Protein AF-A0A6G6IX61-F1 (afdb_monomer)

Organism: Pseudomonas nitroreducens (NCBI:txid46680)

Nearest PDB structures (foldseek):
  6dvb-assembly1_F  TM=4.172E-01  e=5.292E-02  Mycobacterium tuberculosis H37Rv
  8haf-assembly1_R  TM=1.899E-01  e=6.380E+00  Homo sapiens

Structure (mmCIF, N/CA/C/O backbone):
data_AF-A0A6G6IX61-F1
#
_entry.id   AF-A0A6G6IX61-F1
#
loop_
_atom_site.group_PDB
_atom_site.id
_atom_site.type_symbol
_atom_site.label_atom_id
_atom_site.label_alt_id
_atom_site.label_comp_id
_atom_site.label_asym_id
_atom_site.label_entity_id
_atom_site.label_seq_id
_atom_site.pdbx_PDB_ins_code
_atom_site.Cartn_x
_atom_site.Cartn_y
_atom_site.Cartn_z
_atom_site.occupancy
_atom_site.B_iso_or_equiv
_atom_site.auth_seq_id
_atom_site.auth_comp_id
_atom_site.auth_asym_id
_atom_site.auth_atom_id
_atom_site.pdbx_PDB_model_num
ATOM 1 N N . MET A 1 1 ? -0.411 20.853 -32.695 1.00 40.28 1 MET A N 1
ATOM 2 C CA . MET A 1 1 ? 0.694 20.735 -31.718 1.00 40.28 1 MET A CA 1
ATOM 3 C C . MET A 1 1 ? 0.832 19.254 -31.387 1.00 40.28 1 MET A C 1
ATOM 5 O O . MET A 1 1 ? -0.162 18.707 -30.921 1.00 40.28 1 MET A O 1
ATOM 9 N N . PRO A 1 2 ? 1.945 18.564 -31.701 1.00 49.97 2 PRO A N 1
ATOM 10 C CA . PRO A 1 2 ? 2.111 17.180 -31.261 1.00 49.97 2 PRO A CA 1
ATOM 11 C C . PRO A 1 2 ? 2.189 17.189 -29.730 1.00 49.97 2 PRO A C 1
ATOM 13 O O . PRO A 1 2 ? 2.919 18.002 -29.161 1.00 49.97 2 PRO A O 1
ATOM 16 N N . SER A 1 3 ? 1.364 16.376 -29.065 1.00 62.75 3 SER A N 1
ATOM 17 C CA . SER A 1 3 ? 1.312 16.367 -27.603 1.00 62.75 3 SER A CA 1
ATOM 18 C C . SER A 1 3 ? 2.673 15.930 -27.054 1.00 62.75 3 SER A C 1
ATOM 20 O O . SER A 1 3 ? 3.323 15.038 -27.604 1.00 62.75 3 SER A O 1
ATOM 22 N N . VAL A 1 4 ? 3.115 16.562 -25.967 1.00 62.84 4 VAL A N 1
ATOM 23 C CA . VAL A 1 4 ? 4.402 16.290 -25.299 1.00 62.84 4 VAL A CA 1
ATOM 24 C C . VAL A 1 4 ? 4.465 14.853 -24.731 1.00 62.84 4 VAL A C 1
ATOM 26 O O . VAL A 1 4 ? 5.525 14.405 -24.289 1.00 62.84 4 VAL A O 1
ATOM 29 N N . ASP A 1 5 ? 3.357 14.110 -24.819 1.00 77.38 5 ASP A N 1
ATOM 30 C CA . ASP A 1 5 ? 3.178 12.734 -24.351 1.00 77.38 5 ASP A CA 1
ATOM 31 C C . ASP A 1 5 ? 3.053 11.712 -25.495 1.00 77.38 5 ASP A C 1
ATOM 33 O O . ASP A 1 5 ? 3.022 10.509 -25.248 1.00 77.38 5 ASP A O 1
ATOM 37 N N . ALA A 1 6 ? 3.053 12.147 -26.761 1.00 81.12 6 ALA A N 1
ATOM 38 C CA . ALA A 1 6 ? 3.010 11.262 -27.927 1.00 81.12 6 ALA A CA 1
ATOM 39 C C . ALA A 1 6 ? 4.048 10.110 -27.905 1.00 81.12 6 ALA A C 1
ATOM 41 O O . ALA A 1 6 ? 3.650 8.967 -28.152 1.00 81.12 6 ALA A O 1
ATOM 42 N N . PRO A 1 7 ? 5.342 10.331 -27.575 1.00 85.44 7 PRO A N 1
ATOM 43 C CA . PRO A 1 7 ? 6.308 9.231 -27.504 1.00 85.44 7 PRO A CA 1
ATOM 44 C C . PRO A 1 7 ? 6.032 8.270 -26.338 1.00 85.44 7 PRO A C 1
ATOM 46 O O . PRO A 1 7 ? 6.280 7.073 -26.460 1.00 85.44 7 PRO A O 1
ATOM 49 N N . LEU A 1 8 ? 5.480 8.772 -25.229 1.00 89.06 8 LEU A N 1
ATOM 50 C CA . LEU A 1 8 ? 5.094 7.958 -24.077 1.00 89.06 8 LEU A CA 1
ATOM 51 C C . LEU A 1 8 ? 3.918 7.043 -24.421 1.00 89.06 8 LEU A C 1
ATOM 53 O O . LEU A 1 8 ? 4.003 5.835 -24.216 1.00 89.06 8 LEU A O 1
ATOM 57 N N . HIS A 1 9 ? 2.856 7.596 -25.009 1.00 90.50 9 HIS A N 1
ATOM 58 C CA . HIS A 1 9 ? 1.697 6.816 -25.439 1.00 90.50 9 HIS A CA 1
ATOM 59 C C . HIS A 1 9 ? 2.070 5.737 -26.459 1.00 90.50 9 HIS A C 1
ATOM 61 O O . HIS A 1 9 ? 1.588 4.611 -26.352 1.00 90.50 9 HIS A O 1
ATOM 67 N N . ALA A 1 10 ? 2.950 6.050 -27.416 1.00 90.69 10 ALA A N 1
ATOM 68 C CA . ALA A 1 10 ? 3.426 5.074 -28.393 1.00 90.69 10 ALA A CA 1
ATOM 69 C C . ALA A 1 10 ? 4.196 3.922 -27.725 1.00 90.69 10 ALA A C 1
ATOM 71 O O . ALA A 1 10 ? 3.900 2.758 -27.990 1.00 90.69 10 ALA A O 1
ATOM 72 N N . ALA A 1 11 ? 5.123 4.233 -26.812 1.00 90.75 11 ALA A N 1
ATOM 73 C CA . ALA A 1 11 ? 5.883 3.221 -26.081 1.00 90.75 11 ALA A CA 1
ATOM 74 C C . ALA A 1 11 ? 4.984 2.343 -25.193 1.00 90.75 11 ALA A C 1
ATOM 76 O O . ALA A 1 11 ? 5.121 1.123 -25.182 1.00 90.75 11 ALA A O 1
ATOM 77 N N . VAL A 1 12 ? 4.030 2.940 -24.470 1.00 92.69 12 VAL A N 1
ATOM 78 C CA . VAL A 1 12 ? 3.090 2.178 -23.634 1.00 92.69 12 VAL A CA 1
ATOM 79 C C . VAL A 1 12 ? 2.159 1.316 -24.488 1.00 92.69 12 VAL A C 1
ATOM 81 O O . VAL A 1 12 ? 1.906 0.171 -24.121 1.00 92.69 12 VAL A O 1
ATOM 84 N N . SER A 1 13 ? 1.699 1.815 -25.640 1.00 93.69 13 SER A N 1
ATOM 85 C CA . SER A 1 13 ? 0.889 1.040 -26.589 1.00 93.69 13 SER A CA 1
ATOM 86 C C . SER A 1 13 ? 1.643 -0.187 -27.111 1.00 93.69 13 SER A C 1
ATOM 88 O O . SER A 1 13 ? 1.097 -1.291 -27.101 1.00 93.69 13 SER A O 1
ATOM 90 N N . ASP A 1 14 ? 2.915 -0.024 -27.485 1.00 92.81 14 ASP A N 1
ATOM 91 C CA . ASP A 1 14 ? 3.769 -1.129 -27.932 1.00 92.81 14 ASP A CA 1
ATOM 92 C C . ASP A 1 14 ? 3.949 -2.193 -26.836 1.00 92.81 14 ASP A C 1
ATOM 94 O O . ASP A 1 14 ? 3.732 -3.387 -27.060 1.00 92.81 14 ASP A O 1
ATOM 98 N N . LEU A 1 15 ? 4.239 -1.760 -25.606 1.00 93.62 15 LEU A N 1
ATOM 99 C CA . LEU A 1 15 ? 4.344 -2.656 -24.454 1.00 93.62 15 LEU A CA 1
ATOM 100 C C . LEU A 1 15 ? 3.027 -3.374 -24.153 1.00 93.62 15 LEU A C 1
ATOM 102 O O . LEU A 1 15 ? 3.039 -4.557 -23.804 1.00 93.62 15 LEU A O 1
ATOM 106 N N . TYR A 1 16 ? 1.896 -2.680 -24.273 1.00 94.62 16 TYR A N 1
ATOM 107 C CA . TYR A 1 16 ? 0.578 -3.258 -24.039 1.00 94.62 16 TYR A CA 1
ATOM 108 C C . TYR A 1 16 ? 0.309 -4.391 -25.029 1.00 94.62 16 TYR A C 1
ATOM 110 O O . TYR A 1 16 ? 0.047 -5.523 -24.620 1.00 94.62 16 TYR A O 1
ATOM 118 N N . GLN A 1 17 ? 0.474 -4.122 -26.325 1.00 94.75 17 GLN A N 1
ATOM 119 C CA . GLN A 1 17 ? 0.236 -5.102 -27.385 1.00 94.75 17 GLN A CA 1
ATOM 120 C C . GLN A 1 17 ? 1.126 -6.344 -27.237 1.00 94.75 17 GLN A C 1
ATOM 122 O O . GLN A 1 17 ? 0.646 -7.471 -27.369 1.00 94.75 17 GLN A O 1
ATOM 127 N N . HIS A 1 18 ? 2.405 -6.161 -26.898 1.00 94.81 18 HIS A N 1
ATOM 128 C CA . HIS A 1 18 ? 3.368 -7.262 -26.858 1.00 94.81 18 HIS A CA 1
ATOM 129 C C . HIS A 1 18 ? 3.461 -7.990 -25.509 1.00 94.81 18 HIS A C 1
ATOM 131 O O . HIS A 1 18 ? 3.962 -9.122 -25.452 1.00 94.81 18 HIS A O 1
ATOM 137 N N . HIS A 1 19 ? 3.049 -7.369 -24.397 1.00 95.31 19 HIS A N 1
ATOM 138 C CA . HIS A 1 19 ? 3.317 -7.902 -23.054 1.00 95.31 19 HIS A CA 1
ATOM 139 C C . HIS A 1 19 ? 2.107 -7.986 -22.121 1.00 95.31 19 HIS A C 1
ATOM 141 O O . HIS A 1 19 ? 2.234 -8.640 -21.082 1.00 95.31 19 HIS A O 1
ATOM 147 N N . HIS A 1 20 ? 0.937 -7.444 -22.481 1.00 95.19 20 HIS A N 1
ATOM 148 C CA . HIS A 1 20 ? -0.263 -7.529 -21.640 1.00 95.19 20 HIS A CA 1
ATOM 149 C C . HIS A 1 20 ? -0.644 -8.979 -21.304 1.00 95.19 20 HIS A C 1
ATOM 151 O O . HIS A 1 20 ? -0.739 -9.340 -20.132 1.00 95.19 20 HIS A O 1
ATOM 157 N N . GLY A 1 21 ? -0.762 -9.854 -22.311 1.00 95.06 21 GLY A N 1
ATOM 158 C CA . GLY A 1 21 ? -1.148 -11.256 -22.090 1.00 95.06 21 GLY A CA 1
ATOM 159 C C . GLY A 1 21 ? -0.137 -12.047 -21.248 1.00 95.06 21 GLY A C 1
ATOM 160 O O . GLY A 1 21 ? -0.515 -12.852 -20.394 1.00 95.06 21 GLY A O 1
ATOM 161 N N . TRP A 1 22 ? 1.162 -11.782 -21.428 1.00 96.69 22 TRP A N 1
ATOM 162 C CA . TRP A 1 22 ? 2.211 -12.376 -20.592 1.00 96.69 22 TRP A CA 1
ATOM 163 C C . TRP A 1 22 ? 2.102 -11.909 -19.135 1.00 96.69 22 TRP A C 1
ATOM 165 O O . TRP A 1 22 ? 2.190 -12.732 -18.217 1.00 96.69 22 TRP A O 1
ATOM 175 N N . LEU A 1 23 ? 1.889 -10.607 -18.923 1.00 95.88 23 LEU A N 1
ATOM 176 C CA . LEU A 1 23 ? 1.775 -10.016 -17.595 1.00 95.88 23 LEU A CA 1
ATOM 177 C C . LEU A 1 23 ? 0.534 -10.538 -16.866 1.00 95.88 23 LEU A C 1
ATOM 179 O O . LEU A 1 23 ? 0.659 -11.057 -15.755 1.00 95.88 23 LEU A O 1
ATOM 183 N N . GLN A 1 24 ? -0.630 -10.495 -17.516 1.00 96.00 24 GLN A N 1
ATOM 184 C CA . GLN A 1 24 ? -1.885 -11.022 -16.982 1.00 96.00 24 GLN A CA 1
ATOM 185 C C . GLN A 1 24 ? -1.758 -12.514 -16.644 1.00 96.00 24 GLN A C 1
ATOM 187 O O . GLN A 1 24 ? -2.145 -12.939 -15.558 1.00 96.00 24 GLN A O 1
ATOM 192 N N . GLY A 1 25 ? -1.143 -13.324 -17.516 1.00 95.62 25 GLY A N 1
ATOM 193 C CA . GLY A 1 25 ? -0.896 -14.743 -17.241 1.00 95.62 25 GLY A CA 1
ATOM 194 C C . GLY A 1 25 ? 0.036 -14.978 -16.045 1.00 95.62 25 GLY A C 1
ATOM 195 O O . GLY A 1 25 ? -0.174 -15.903 -15.255 1.00 95.62 25 GLY A O 1
ATOM 196 N N . SER A 1 26 ? 1.054 -14.131 -15.873 1.00 94.31 26 SER A N 1
ATOM 197 C CA . SER A 1 26 ? 1.946 -14.159 -14.709 1.00 94.31 26 SER A CA 1
ATOM 198 C C . SER A 1 26 ? 1.217 -13.791 -13.412 1.00 94.31 26 SER A C 1
ATOM 200 O O . SER A 1 26 ? 1.366 -14.497 -12.413 1.00 94.31 26 SER A O 1
ATOM 202 N N . LEU A 1 27 ? 0.391 -12.740 -13.439 1.00 93.12 27 LEU A N 1
ATOM 203 C CA . LEU A 1 27 ? -0.426 -12.296 -12.307 1.00 93.12 27 LEU A CA 1
ATOM 204 C C . LEU A 1 27 ? -1.493 -13.329 -11.939 1.00 93.12 27 LEU A C 1
ATOM 206 O O . LEU A 1 27 ? -1.629 -13.666 -10.767 1.00 93.12 27 LEU A O 1
ATOM 210 N N . ARG A 1 28 ? -2.162 -13.932 -12.926 1.00 94.31 28 ARG A N 1
ATOM 211 C CA . ARG A 1 28 ? -3.163 -14.988 -12.712 1.00 94.31 28 ARG A CA 1
ATOM 212 C C . ARG A 1 28 ? -2.587 -16.172 -11.942 1.00 94.31 28 ARG A C 1
ATOM 214 O O . ARG A 1 28 ? -3.227 -16.672 -11.025 1.00 94.31 28 ARG A O 1
ATOM 221 N N . ARG A 1 29 ? -1.362 -16.603 -12.269 1.00 91.69 29 ARG A N 1
ATOM 222 C CA . ARG A 1 29 ? -0.675 -17.686 -11.537 1.00 91.69 29 ARG A CA 1
ATOM 223 C C . ARG A 1 29 ? -0.372 -17.334 -10.078 1.00 91.69 29 ARG A C 1
ATOM 225 O O . ARG A 1 29 ? -0.240 -18.242 -9.269 1.00 91.69 29 ARG A O 1
ATOM 232 N N . ARG A 1 30 ? -0.233 -16.046 -9.748 1.00 87.62 30 ARG A N 1
ATOM 233 C CA . ARG A 1 30 ? 0.059 -15.569 -8.385 1.00 87.62 30 ARG A CA 1
ATOM 234 C C . ARG A 1 30 ? -1.203 -15.298 -7.567 1.00 87.62 30 ARG A C 1
ATOM 236 O O . ARG A 1 30 ? -1.195 -15.548 -6.370 1.00 87.62 30 ARG A O 1
ATOM 243 N N . LEU A 1 31 ? -2.249 -14.773 -8.204 1.00 86.94 31 LEU A N 1
ATOM 244 C CA . LEU A 1 31 ? -3.493 -14.353 -7.551 1.00 86.94 31 LEU A CA 1
ATOM 245 C C . LEU A 1 31 ? -4.548 -15.462 -7.509 1.00 86.94 31 LEU A C 1
ATOM 247 O O . LEU A 1 31 ? -5.418 -15.445 -6.648 1.00 86.94 31 LEU A O 1
ATOM 251 N N . GLY A 1 32 ? -4.511 -16.404 -8.454 1.00 87.94 32 GLY A N 1
ATOM 252 C CA . GLY A 1 32 ? -5.532 -17.446 -8.592 1.00 87.94 32 GLY A CA 1
ATOM 253 C C . GLY A 1 32 ? -6.882 -16.951 -9.132 1.00 87.94 32 GLY A C 1
ATOM 254 O O . GLY A 1 32 ? -7.748 -17.773 -9.404 1.00 87.94 32 GLY A O 1
ATOM 255 N N . CYS A 1 33 ? -7.054 -15.642 -9.346 1.00 90.06 33 CYS A N 1
ATOM 256 C CA . CYS A 1 33 ? -8.270 -15.029 -9.879 1.00 90.06 33 CYS A CA 1
ATOM 257 C C . CYS A 1 33 ? -7.998 -14.359 -11.235 1.00 90.06 33 CYS A C 1
ATOM 259 O O . CYS A 1 33 ? -7.017 -13.630 -11.393 1.00 90.06 33 CYS A O 1
ATOM 261 N N . HIS A 1 34 ? -8.855 -14.629 -12.225 1.00 91.25 34 HIS A N 1
ATOM 262 C CA . HIS A 1 34 ? -8.718 -14.076 -13.575 1.00 91.25 34 HIS A CA 1
ATOM 263 C C . HIS A 1 34 ? -9.013 -12.573 -13.620 1.00 91.25 34 HIS A C 1
ATOM 265 O O . HIS A 1 34 ? -8.231 -11.824 -14.200 1.00 91.25 34 HIS A O 1
ATOM 271 N N . GLU A 1 35 ? -10.113 -12.151 -13.000 1.00 92.25 35 GLU A N 1
ATOM 272 C CA . GLU A 1 35 ? -10.586 -10.762 -13.010 1.00 92.25 35 GLU A CA 1
ATOM 273 C C . GLU A 1 35 ? -9.580 -9.848 -12.309 1.00 92.25 35 GLU A C 1
ATOM 275 O O . GLU A 1 35 ? -9.036 -8.943 -12.928 1.00 92.25 35 GLU A O 1
ATOM 280 N N . GLN A 1 36 ? -9.169 -10.205 -11.088 1.00 90.25 36 GLN A N 1
ATOM 281 C CA . GLN A 1 36 ? -8.154 -9.451 -10.337 1.00 90.25 36 GLN A CA 1
ATOM 282 C C . GLN A 1 36 ? -6.815 -9.349 -11.080 1.00 90.25 36 GLN A C 1
ATOM 284 O O . GLN A 1 36 ? -6.102 -8.355 -10.959 1.00 90.25 36 GLN A O 1
ATOM 289 N N . ALA A 1 37 ? -6.440 -10.383 -11.841 1.00 92.06 37 ALA A N 1
ATOM 290 C CA . ALA A 1 37 ? -5.225 -10.352 -12.646 1.00 92.06 37 ALA A CA 1
ATOM 291 C C . ALA A 1 37 ? -5.350 -9.430 -13.866 1.00 92.06 37 ALA A C 1
ATOM 293 O O . ALA A 1 37 ? -4.346 -8.834 -14.256 1.00 92.06 37 ALA A O 1
ATOM 294 N N . ALA A 1 38 ? -6.539 -9.333 -14.467 1.00 93.25 38 ALA A N 1
ATOM 295 C CA . ALA A 1 38 ? -6.819 -8.394 -15.548 1.00 93.25 38 ALA A CA 1
ATOM 296 C C . ALA A 1 38 ? -6.786 -6.950 -15.031 1.00 93.25 38 ALA A C 1
ATOM 298 O O . ALA A 1 38 ? -6.083 -6.124 -15.610 1.00 93.25 38 ALA A O 1
ATOM 299 N N . ASP A 1 39 ? -7.429 -6.685 -13.893 1.00 93.00 39 ASP A N 1
ATOM 300 C CA . ASP A 1 39 ? -7.455 -5.359 -13.269 1.00 93.00 39 ASP A CA 1
ATOM 301 C C . ASP A 1 39 ? -6.043 -4.894 -12.893 1.00 93.00 39 ASP A C 1
ATOM 303 O O . ASP A 1 39 ? -5.603 -3.824 -13.305 1.00 93.00 39 ASP A O 1
ATOM 307 N N . LEU A 1 40 ? -5.258 -5.739 -12.212 1.00 92.38 40 LEU A N 1
ATOM 308 C CA . LEU A 1 40 ? -3.876 -5.399 -11.853 1.00 92.38 40 LEU A CA 1
ATOM 309 C C . LEU A 1 40 ? -2.956 -5.233 -13.070 1.00 92.38 40 LEU A C 1
ATOM 311 O O . LEU A 1 40 ? -2.000 -4.449 -13.019 1.00 92.38 40 LEU A O 1
ATOM 315 N N . ALA A 1 41 ? -3.203 -5.970 -14.157 1.00 94.44 41 ALA A N 1
ATOM 316 C CA . ALA A 1 41 ? -2.479 -5.764 -15.405 1.00 94.44 41 ALA A CA 1
ATOM 317 C C . ALA A 1 41 ? -2.820 -4.389 -15.992 1.00 94.44 41 ALA A C 1
ATOM 319 O O . ALA A 1 41 ? -1.905 -3.633 -16.320 1.00 94.44 41 ALA A O 1
ATOM 320 N N . GLN A 1 42 ? -4.106 -4.039 -16.051 1.00 94.00 42 GLN A N 1
ATOM 321 C CA . GLN A 1 42 ? -4.567 -2.747 -16.544 1.00 94.00 42 GLN A CA 1
ATOM 322 C C . GLN A 1 42 ? -4.015 -1.592 -15.701 1.00 94.00 42 GLN A C 1
ATOM 324 O O . GLN A 1 42 ? -3.411 -0.678 -16.257 1.00 94.00 42 GLN A O 1
ATOM 329 N N . ASP A 1 43 ? -4.105 -1.676 -14.373 1.00 92.62 43 ASP A N 1
ATOM 330 C CA . ASP A 1 43 ? -3.542 -0.689 -13.445 1.00 92.62 43 ASP A CA 1
ATOM 331 C C . ASP A 1 43 ? -2.038 -0.501 -13.636 1.00 92.62 43 ASP A C 1
ATOM 333 O O . ASP A 1 43 ? -1.518 0.611 -13.523 1.00 92.62 43 ASP A O 1
ATOM 337 N N . THR A 1 44 ? -1.319 -1.589 -13.937 1.00 93.19 44 THR A N 1
ATOM 338 C CA . THR A 1 44 ? 0.108 -1.513 -14.249 1.00 93.19 44 THR A CA 1
ATOM 339 C C . THR A 1 44 ? 0.321 -0.616 -15.465 1.00 93.19 44 THR A C 1
ATOM 341 O O . THR A 1 44 ? 1.104 0.323 -15.378 1.00 93.19 44 THR A O 1
ATOM 344 N N . PHE A 1 45 ? -0.397 -0.842 -16.569 1.00 93.56 45 PHE A N 1
ATOM 345 C CA . PHE A 1 45 ? -0.257 -0.031 -17.783 1.00 93.56 45 PHE A CA 1
ATOM 346 C C . PHE A 1 45 ? -0.755 1.407 -17.621 1.00 93.56 45 PHE A C 1
ATOM 348 O O . PHE A 1 45 ? -0.103 2.316 -18.129 1.00 93.56 45 PHE A O 1
ATOM 355 N N . THR A 1 46 ? -1.831 1.639 -16.867 1.00 92.56 46 THR A N 1
ATOM 356 C CA . THR A 1 46 ? -2.272 2.998 -16.514 1.00 92.56 46 THR A CA 1
ATOM 357 C C . THR A 1 46 ? -1.161 3.739 -15.770 1.00 92.56 46 THR A C 1
ATOM 359 O O . THR A 1 46 ? -0.795 4.844 -16.152 1.00 92.56 46 THR A O 1
ATOM 362 N N . ARG A 1 47 ? -0.505 3.089 -14.800 1.00 89.50 47 ARG A N 1
ATOM 363 C CA . ARG A 1 47 ? 0.616 3.683 -14.054 1.00 89.50 47 ARG A CA 1
ATOM 364 C C . ARG A 1 47 ? 1.848 3.974 -14.920 1.00 89.50 47 ARG A C 1
ATOM 366 O O . ARG A 1 47 ? 2.640 4.854 -14.582 1.00 89.50 47 ARG A O 1
ATOM 373 N N . LEU A 1 48 ? 2.042 3.246 -16.023 1.00 90.94 48 LEU A N 1
ATOM 374 C CA . LEU A 1 48 ? 3.104 3.545 -16.990 1.00 90.94 48 LEU A CA 1
ATOM 375 C C . LEU A 1 48 ? 2.843 4.866 -17.733 1.00 90.94 48 LEU A 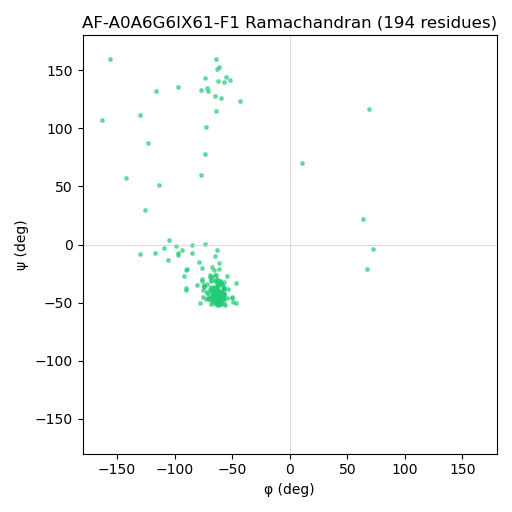C 1
ATOM 377 O O . LEU A 1 48 ? 3.803 5.547 -18.085 1.00 90.94 48 LEU A O 1
ATOM 381 N N . LEU A 1 49 ? 1.579 5.247 -17.942 1.00 90.06 49 LEU A N 1
ATOM 382 C CA . LEU A 1 49 ? 1.223 6.527 -18.567 1.00 90.06 49 LEU A CA 1
ATOM 383 C C . LEU A 1 49 ? 1.556 7.723 -17.665 1.00 90.06 49 LEU A C 1
ATOM 385 O O . LEU A 1 49 ? 1.873 8.794 -18.170 1.00 90.06 49 LEU A O 1
ATOM 389 N N . ASP A 1 50 ? 1.590 7.520 -16.349 1.00 86.31 50 ASP A N 1
ATOM 390 C CA . ASP A 1 50 ? 1.979 8.554 -15.383 1.00 86.31 50 ASP A CA 1
ATOM 391 C C . ASP A 1 50 ? 3.506 8.642 -15.177 1.00 86.31 50 ASP A C 1
ATOM 393 O O . ASP A 1 50 ? 4.003 9.534 -14.485 1.00 86.31 50 ASP A O 1
ATOM 397 N N . SER A 1 51 ? 4.291 7.716 -15.751 1.00 82.19 51 SER A N 1
ATOM 398 C CA . SER A 1 51 ? 5.736 7.620 -15.515 1.00 82.19 51 SER A CA 1
ATOM 399 C C . SER A 1 51 ? 6.560 7.535 -16.798 1.00 82.19 51 SER A C 1
ATOM 401 O O . SER A 1 51 ? 6.650 6.497 -17.448 1.00 82.19 51 SER A O 1
ATOM 403 N N . ARG A 1 52 ? 7.329 8.592 -17.087 1.00 81.94 52 ARG A N 1
ATOM 404 C CA . ARG A 1 52 ? 8.269 8.623 -18.227 1.00 81.94 52 ARG A CA 1
ATOM 405 C C . ARG A 1 52 ? 9.425 7.620 -18.131 1.00 81.94 52 ARG A C 1
ATOM 407 O O . ARG A 1 52 ? 10.110 7.401 -19.123 1.00 81.94 52 ARG A O 1
ATOM 414 N N . ARG A 1 53 ? 9.616 6.962 -16.980 1.00 83.00 53 ARG A N 1
ATOM 415 C CA . ARG A 1 53 ? 10.676 5.956 -16.762 1.00 83.00 53 ARG A CA 1
ATOM 416 C C . ARG A 1 53 ? 10.550 4.745 -17.689 1.00 83.00 53 ARG A C 1
ATOM 418 O O . ARG A 1 53 ? 11.538 4.058 -17.921 1.00 83.00 53 ARG A O 1
ATOM 425 N N . VAL A 1 54 ? 9.360 4.498 -18.235 1.00 85.19 54 VAL A N 1
ATOM 426 C CA . VAL A 1 54 ? 9.141 3.451 -19.237 1.00 85.19 54 VAL A CA 1
ATOM 427 C C . VAL A 1 54 ? 9.975 3.669 -20.507 1.00 85.19 54 VAL A C 1
ATOM 429 O O . VAL A 1 54 ? 10.432 2.700 -21.102 1.00 85.19 54 VAL A O 1
ATOM 432 N N . LEU A 1 55 ? 10.248 4.924 -20.884 1.00 84.00 55 LEU A N 1
ATOM 433 C CA . LEU A 1 55 ? 11.039 5.262 -22.074 1.00 84.00 55 LEU A CA 1
ATOM 434 C C . LEU A 1 55 ? 12.514 4.850 -21.945 1.00 84.00 55 LEU A C 1
ATOM 436 O O . LEU A 1 55 ? 13.212 4.715 -22.945 1.00 84.00 55 LEU A O 1
ATOM 440 N N . GLU A 1 56 ? 12.985 4.632 -20.718 1.00 84.81 56 GLU A N 1
ATOM 441 C CA . GLU A 1 56 ? 14.361 4.233 -20.404 1.00 84.81 56 GLU A CA 1
ATOM 442 C C . GLU A 1 56 ? 14.488 2.716 -20.158 1.00 84.81 56 GLU A C 1
ATOM 444 O O . GLU A 1 56 ? 15.582 2.208 -19.888 1.00 84.81 56 GLU A O 1
ATOM 449 N N . ALA A 1 57 ? 13.378 1.970 -20.225 1.00 82.94 57 ALA A N 1
ATOM 450 C CA . ALA A 1 57 ? 13.339 0.557 -19.876 1.00 82.94 57 ALA A CA 1
ATOM 451 C C . ALA A 1 57 ? 14.043 -0.308 -20.935 1.00 82.94 57 ALA A C 1
ATOM 453 O O . ALA A 1 57 ? 13.476 -0.663 -21.964 1.00 82.94 57 ALA A O 1
ATOM 454 N N . ARG A 1 58 ? 15.283 -0.713 -20.642 1.00 85.00 58 ARG A N 1
ATOM 455 C CA . ARG A 1 58 ? 16.065 -1.634 -21.492 1.00 85.00 58 ARG A CA 1
ATOM 456 C C . ARG A 1 58 ? 15.518 -3.062 -21.498 1.00 85.00 58 ARG A C 1
ATOM 458 O O . ARG A 1 58 ? 15.691 -3.782 -22.473 1.00 85.00 58 ARG A O 1
ATOM 465 N N . GLU A 1 59 ? 14.853 -3.462 -20.414 1.00 91.31 59 GLU A N 1
ATOM 466 C CA . GLU A 1 59 ? 14.243 -4.784 -20.248 1.00 91.31 59 GLU A CA 1
ATOM 467 C C . GLU A 1 59 ? 12.738 -4.653 -19.948 1.00 91.31 59 GLU A C 1
ATOM 469 O O . GLU A 1 59 ? 12.328 -4.641 -18.781 1.00 91.31 59 GLU A O 1
ATOM 474 N N . PRO A 1 60 ? 11.890 -4.581 -20.989 1.00 88.56 60 PRO A N 1
ATOM 475 C CA . PRO A 1 60 ? 10.450 -4.356 -20.866 1.00 88.56 60 PRO A CA 1
ATOM 476 C C . PRO A 1 60 ? 9.737 -5.254 -19.852 1.00 88.56 60 PRO A C 1
ATOM 478 O O . PRO A 1 60 ? 9.016 -4.782 -18.974 1.00 88.56 60 PRO A O 1
ATOM 481 N N . ARG A 1 61 ? 9.970 -6.568 -19.925 1.00 91.94 61 ARG A N 1
ATOM 482 C CA . ARG A 1 61 ? 9.314 -7.547 -19.046 1.00 91.94 61 ARG A CA 1
ATOM 483 C C . ARG A 1 61 ? 9.765 -7.426 -17.591 1.00 91.94 61 ARG A C 1
ATOM 485 O O . ARG A 1 61 ? 8.932 -7.538 -16.695 1.00 91.94 61 ARG A O 1
ATOM 492 N N . ALA A 1 62 ? 11.053 -7.189 -17.343 1.00 90.19 62 ALA A N 1
ATOM 493 C CA . ALA A 1 62 ? 11.580 -7.016 -15.989 1.00 90.19 62 ALA A CA 1
ATOM 494 C C . ALA A 1 62 ? 11.046 -5.726 -15.346 1.00 90.19 62 ALA A C 1
ATOM 496 O O . ALA A 1 62 ? 10.645 -5.723 -14.177 1.00 90.19 62 ALA A O 1
ATOM 497 N N . TYR A 1 63 ? 10.961 -4.653 -16.136 1.00 91.50 63 TYR A N 1
ATOM 498 C CA . TYR A 1 63 ? 10.359 -3.397 -15.710 1.00 91.50 63 TYR A CA 1
ATOM 499 C C . TYR A 1 63 ? 8.869 -3.569 -15.377 1.00 91.50 63 TYR A C 1
ATOM 501 O O . TYR A 1 63 ? 8.460 -3.276 -14.252 1.00 91.50 63 TYR A O 1
ATOM 509 N N . LEU A 1 64 ? 8.078 -4.151 -16.288 1.00 92.62 64 LEU A N 1
ATOM 510 C CA . LEU A 1 64 ? 6.655 -4.442 -16.064 1.00 92.62 64 LEU A CA 1
ATOM 511 C C . LEU A 1 64 ? 6.433 -5.322 -14.828 1.00 92.62 64 LEU A C 1
ATOM 513 O O . LEU A 1 64 ? 5.563 -5.027 -14.013 1.00 92.62 64 LEU A O 1
ATOM 517 N N . ALA A 1 65 ? 7.245 -6.365 -14.636 1.00 91.38 65 ALA A N 1
ATOM 518 C CA . ALA A 1 65 ? 7.167 -7.215 -13.450 1.00 91.38 65 ALA A CA 1
ATOM 519 C C . ALA A 1 65 ? 7.451 -6.442 -12.154 1.00 91.38 65 ALA A C 1
ATOM 521 O O . ALA A 1 65 ? 6.842 -6.731 -11.124 1.00 91.38 65 ALA A O 1
ATOM 522 N N . THR A 1 66 ? 8.354 -5.462 -12.191 1.00 90.62 66 THR A N 1
ATOM 523 C CA . THR A 1 66 ? 8.687 -4.624 -11.033 1.00 90.62 66 THR A CA 1
ATOM 524 C C . THR A 1 66 ? 7.535 -3.689 -10.677 1.00 90.62 66 THR A C 1
ATOM 526 O O . THR A 1 66 ? 7.140 -3.632 -9.510 1.00 90.62 66 THR A O 1
ATOM 529 N N . VAL A 1 67 ? 6.948 -3.014 -11.671 1.00 91.00 67 VAL A N 1
ATOM 530 C CA . VAL A 1 67 ? 5.777 -2.146 -11.462 1.00 91.00 67 VAL A CA 1
ATOM 531 C C . VAL A 1 67 ? 4.586 -2.970 -10.963 1.00 91.00 67 VAL A C 1
ATOM 533 O O . VAL A 1 67 ? 4.016 -2.657 -9.917 1.00 91.00 67 VAL A O 1
ATOM 536 N N . ALA A 1 68 ? 4.277 -4.082 -11.634 1.00 89.81 68 ALA A N 1
ATOM 537 C CA . ALA A 1 68 ? 3.183 -4.971 -11.254 1.00 89.81 68 ALA A CA 1
ATOM 538 C C . ALA A 1 68 ? 3.380 -5.593 -9.865 1.00 89.81 68 ALA A C 1
ATOM 540 O O . ALA A 1 68 ? 2.419 -5.767 -9.122 1.00 89.81 68 ALA A O 1
ATOM 541 N N . LYS A 1 69 ? 4.623 -5.893 -9.462 1.00 88.06 69 LYS A N 1
ATOM 542 C CA . LYS A 1 69 ? 4.926 -6.351 -8.098 1.00 88.06 69 LYS A CA 1
ATOM 543 C C . LYS A 1 69 ? 4.553 -5.290 -7.063 1.00 88.06 69 LYS A C 1
ATOM 545 O O . LYS A 1 69 ? 3.985 -5.648 -6.035 1.00 88.06 69 LYS A O 1
ATOM 550 N N . GLY A 1 70 ? 4.844 -4.016 -7.327 1.00 84.50 70 GLY A N 1
ATOM 551 C CA . GLY A 1 70 ? 4.423 -2.905 -6.471 1.00 84.50 70 GLY A CA 1
ATOM 552 C C . GLY A 1 70 ? 2.900 -2.812 -6.350 1.00 84.50 70 GLY A C 1
ATOM 553 O O . GLY A 1 70 ? 2.384 -2.780 -5.234 1.00 84.50 70 GLY A O 1
ATOM 554 N N . GLN A 1 71 ? 2.186 -2.863 -7.482 1.00 87.25 71 GLN A N 1
ATOM 555 C CA . GLN A 1 71 ? 0.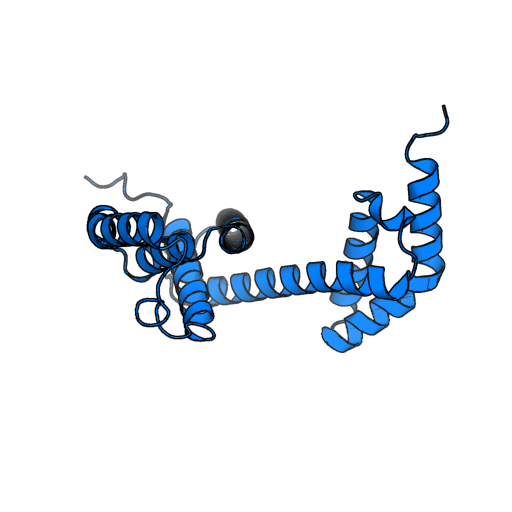715 -2.861 -7.512 1.00 87.25 71 GLN A CA 1
ATOM 556 C C . GLN A 1 71 ? 0.126 -4.042 -6.732 1.00 87.25 71 GLN A C 1
ATOM 558 O O . GLN A 1 71 ? -0.756 -3.869 -5.898 1.00 87.25 71 GLN A O 1
ATOM 563 N N . MET A 1 72 ? 0.668 -5.239 -6.945 1.00 86.25 72 MET A N 1
ATOM 564 C CA . MET A 1 72 ? 0.218 -6.459 -6.285 1.00 86.25 72 MET A CA 1
ATOM 565 C C . MET A 1 72 ? 0.455 -6.415 -4.768 1.00 86.25 72 MET A C 1
ATOM 567 O O . MET A 1 72 ? -0.411 -6.834 -4.006 1.00 86.25 72 MET A O 1
ATOM 571 N N . ILE A 1 73 ? 1.600 -5.891 -4.309 1.00 81.69 73 ILE A N 1
ATOM 572 C CA . ILE A 1 73 ? 1.858 -5.688 -2.873 1.00 81.69 73 ILE A CA 1
ATOM 573 C C . ILE A 1 73 ? 0.820 -4.733 -2.280 1.00 81.69 73 ILE A C 1
ATOM 575 O O . ILE A 1 73 ? 0.247 -5.051 -1.240 1.00 81.69 73 ILE A O 1
ATOM 579 N N . ASN A 1 74 ? 0.560 -3.606 -2.948 1.00 82.00 74 ASN A N 1
ATOM 580 C CA . ASN A 1 74 ? -0.423 -2.628 -2.492 1.00 82.00 74 ASN A CA 1
ATOM 581 C C . ASN A 1 74 ? -1.834 -3.239 -2.404 1.00 82.00 74 ASN A C 1
ATOM 583 O O . ASN A 1 74 ? -2.532 -3.108 -1.399 1.00 82.00 74 ASN A O 1
ATOM 587 N N . TRP A 1 75 ? -2.220 -4.003 -3.426 1.00 84.25 75 TRP A N 1
ATOM 588 C CA . TRP A 1 75 ? -3.492 -4.716 -3.466 1.00 84.25 75 TRP A CA 1
ATOM 589 C C . TRP A 1 75 ? -3.632 -5.729 -2.320 1.00 84.25 75 TRP A C 1
ATOM 591 O O . TRP A 1 75 ? -4.636 -5.718 -1.610 1.00 84.25 75 TRP A O 1
ATOM 601 N N . PHE A 1 76 ? -2.607 -6.553 -2.064 1.00 81.75 76 PHE A N 1
ATOM 602 C CA . PHE A 1 76 ? -2.618 -7.493 -0.937 1.00 81.75 76 PHE A CA 1
ATOM 603 C C . PHE A 1 76 ? -2.686 -6.784 0.420 1.00 81.75 76 PHE A C 1
ATOM 605 O O . PHE A 1 76 ? -3.331 -7.291 1.338 1.00 81.75 76 PHE A O 1
ATOM 612 N N . GLN A 1 77 ? -2.037 -5.625 0.561 1.00 76.31 77 GLN A N 1
ATOM 613 C CA . GLN A 1 77 ? -2.122 -4.809 1.773 1.00 76.31 77 GLN A CA 1
ATOM 614 C C . GLN A 1 77 ? -3.548 -4.300 1.990 1.00 76.31 77 GLN A C 1
ATOM 616 O O . GLN A 1 77 ? -4.103 -4.520 3.067 1.00 76.31 77 GLN A O 1
ATOM 621 N N . ARG A 1 78 ? -4.178 -3.728 0.955 1.00 82.44 78 ARG A N 1
ATOM 622 C CA . ARG A 1 78 ? -5.576 -3.275 1.010 1.00 82.44 78 ARG A CA 1
ATOM 623 C C . ARG A 1 78 ? -6.535 -4.417 1.349 1.00 82.44 78 ARG A C 1
ATOM 625 O O . ARG A 1 78 ? -7.340 -4.278 2.261 1.00 82.44 78 ARG A O 1
ATOM 632 N N . GLN A 1 79 ? -6.386 -5.574 0.704 1.00 82.69 79 GLN A N 1
ATOM 633 C CA . GLN A 1 79 ? -7.197 -6.765 0.982 1.00 82.69 79 GLN A CA 1
ATOM 634 C C . GLN A 1 79 ? -7.008 -7.297 2.409 1.00 82.69 79 GLN A C 1
ATOM 636 O O . GLN A 1 79 ? -7.968 -7.683 3.075 1.00 82.69 79 GLN A O 1
ATOM 641 N N . SER A 1 80 ? -5.769 -7.327 2.905 1.00 78.94 80 SER A N 1
ATOM 642 C CA . SER A 1 80 ? -5.493 -7.753 4.279 1.00 78.94 80 SER A CA 1
ATOM 643 C C . SER A 1 80 ? -6.095 -6.795 5.305 1.00 78.94 80 SER A C 1
ATOM 645 O O . SER A 1 80 ? -6.550 -7.247 6.356 1.00 78.94 80 SER A O 1
ATOM 647 N N . LEU A 1 81 ? -6.058 -5.492 5.026 1.00 74.50 81 LEU A N 1
ATOM 648 C CA . LEU A 1 81 ? -6.631 -4.459 5.878 1.00 74.50 81 LEU A CA 1
ATOM 649 C C . LEU A 1 81 ? -8.157 -4.566 5.917 1.00 74.50 81 LEU A C 1
ATOM 651 O O . LEU A 1 81 ? -8.736 -4.610 6.998 1.00 74.50 81 LEU A O 1
ATOM 655 N N . GLU A 1 82 ? -8.789 -4.688 4.752 1.00 83.75 82 GLU A N 1
ATOM 656 C CA . GLU A 1 82 ? -10.237 -4.844 4.623 1.00 83.75 82 GLU A CA 1
ATOM 657 C C . GLU A 1 82 ? -10.742 -6.073 5.383 1.00 83.75 82 GLU A C 1
ATOM 659 O O . GLU A 1 82 ? -11.672 -5.973 6.178 1.00 83.75 82 GLU A O 1
ATOM 664 N N . ARG A 1 83 ? -10.065 -7.219 5.245 1.00 82.25 83 ARG A N 1
ATOM 665 C CA . ARG A 1 83 ? -10.392 -8.423 6.024 1.00 82.25 83 ARG A CA 1
ATOM 666 C C . ARG A 1 83 ? -10.263 -8.198 7.527 1.00 82.25 83 ARG A C 1
ATOM 668 O O . ARG A 1 83 ? -11.162 -8.571 8.270 1.00 82.25 83 ARG A O 1
ATOM 675 N N . ALA A 1 84 ? -9.175 -7.572 7.978 1.00 73.38 84 ALA A N 1
ATOM 676 C CA . ALA A 1 84 ? -8.980 -7.277 9.398 1.00 73.38 84 ALA A CA 1
ATOM 677 C C . ALA A 1 84 ? -10.044 -6.308 9.945 1.00 73.38 84 ALA A C 1
ATOM 679 O O . ALA A 1 84 ? -10.433 -6.419 11.109 1.00 73.38 84 ALA A O 1
ATOM 680 N N . TYR A 1 85 ? -10.525 -5.382 9.113 1.00 75.25 85 TYR A N 1
ATOM 681 C CA . TYR A 1 85 ? -11.613 -4.475 9.455 1.00 75.25 85 TYR A CA 1
ATOM 682 C C . TYR A 1 85 ? -12.962 -5.192 9.528 1.00 75.25 85 TYR A C 1
ATOM 684 O O . TYR A 1 85 ? -13.669 -5.033 10.516 1.00 75.25 85 TYR A O 1
ATOM 692 N N . LEU A 1 86 ? -13.296 -6.042 8.553 1.00 81.69 86 LEU A N 1
ATOM 693 C CA . LEU A 1 86 ? -14.517 -6.856 8.586 1.00 81.69 86 LEU A CA 1
ATOM 694 C C . LEU A 1 86 ? -14.537 -7.802 9.800 1.00 81.69 86 LEU A C 1
ATOM 696 O O . LEU A 1 86 ? -15.558 -7.919 10.473 1.00 81.69 86 LEU A O 1
ATOM 700 N N . GLU A 1 87 ? -13.395 -8.411 10.138 1.00 80.44 87 GLU A N 1
ATOM 701 C CA . GLU A 1 87 ? -13.218 -9.195 11.371 1.00 80.44 87 GLU A CA 1
ATOM 702 C C . GLU A 1 87 ? -13.458 -8.355 12.639 1.00 80.44 87 GLU A C 1
ATOM 704 O O . GLU A 1 87 ? -13.932 -8.876 13.646 1.00 80.44 87 GLU A O 1
ATOM 709 N N . ALA A 1 88 ? -13.105 -7.065 12.622 1.00 72.88 88 ALA A N 1
ATOM 710 C CA . ALA A 1 88 ? -13.355 -6.152 13.735 1.00 72.88 88 ALA A CA 1
ATOM 711 C C . ALA A 1 88 ? -14.834 -5.746 13.811 1.00 72.88 88 ALA A C 1
ATOM 713 O O . ALA A 1 88 ? -15.421 -5.805 14.888 1.00 72.88 88 ALA A O 1
ATOM 714 N N . LEU A 1 89 ? -15.449 -5.401 12.676 1.00 76.50 89 LEU A N 1
ATOM 715 C CA . LEU A 1 89 ? -16.869 -5.057 12.585 1.00 76.50 89 LEU A CA 1
ATOM 716 C C . LEU A 1 89 ? -17.773 -6.186 13.082 1.00 76.50 89 LEU A C 1
ATOM 718 O O . LEU A 1 89 ? -18.757 -5.911 13.752 1.00 76.50 89 LEU A O 1
ATOM 722 N N . ALA A 1 90 ? -17.412 -7.445 12.825 1.00 82.19 90 ALA A N 1
ATOM 723 C CA . ALA A 1 90 ? -18.170 -8.606 13.295 1.00 82.19 90 ALA A CA 1
ATOM 724 C C . ALA A 1 90 ? -18.273 -8.704 14.833 1.00 82.19 90 ALA A C 1
ATOM 726 O O . ALA A 1 90 ? -19.098 -9.456 15.342 1.00 82.19 90 ALA A O 1
ATOM 727 N N . SER A 1 91 ? -17.432 -7.972 15.574 1.00 77.94 91 SER A N 1
ATOM 728 C CA . SER A 1 91 ? -17.481 -7.902 17.041 1.00 77.94 91 SER A CA 1
ATOM 729 C C . SER A 1 91 ? -18.309 -6.731 17.585 1.00 77.94 91 SER A C 1
ATOM 731 O O . SER A 1 91 ? -18.483 -6.629 18.797 1.00 77.94 91 SER A O 1
ATOM 733 N N . ILE A 1 92 ? -18.810 -5.855 16.709 1.00 71.56 92 ILE A N 1
ATOM 734 C CA . ILE A 1 92 ? -19.605 -4.679 17.070 1.00 71.56 92 ILE A CA 1
ATOM 735 C C . ILE A 1 92 ? -21.098 -5.026 16.915 1.00 71.56 92 ILE A C 1
ATOM 737 O O . ILE A 1 92 ? -21.468 -5.624 15.902 1.00 71.56 92 ILE A O 1
ATOM 741 N N . PRO A 1 93 ? -21.963 -4.662 17.882 1.00 77.69 93 PRO A N 1
ATOM 742 C CA . PRO A 1 93 ? -23.413 -4.778 17.728 1.00 77.69 93 PRO A CA 1
ATOM 743 C C . PRO A 1 93 ? -23.919 -4.036 16.486 1.00 77.69 93 PRO A C 1
ATOM 745 O O . PRO A 1 93 ? -23.417 -2.963 16.156 1.00 77.69 93 PRO A O 1
ATOM 748 N N . GLU A 1 94 ? -24.935 -4.579 15.813 1.00 78.31 94 GLU A N 1
ATOM 749 C CA . GLU A 1 94 ? -25.446 -4.014 14.556 1.00 78.31 94 GLU A CA 1
ATOM 750 C C . GLU A 1 94 ? -25.967 -2.577 14.724 1.00 78.31 94 GLU A C 1
ATOM 752 O O . GLU A 1 94 ? -25.769 -1.755 13.832 1.00 78.31 94 GLU A O 1
ATOM 757 N N . GLU A 1 95 ? -26.528 -2.230 15.892 1.00 76.94 95 GLU A N 1
ATOM 758 C CA . GLU A 1 95 ? -27.005 -0.865 16.169 1.00 76.94 95 GLU A CA 1
ATOM 759 C C . GLU A 1 95 ? -25.879 0.179 16.224 1.00 76.94 95 GLU A C 1
ATOM 761 O O . GLU A 1 95 ? -26.127 1.371 16.057 1.00 76.94 95 GLU A O 1
ATOM 766 N N . LEU A 1 96 ? -24.644 -0.266 16.465 1.00 70.25 96 LEU A N 1
ATOM 767 C CA . LEU A 1 96 ? -23.446 0.571 16.535 1.00 70.25 96 LEU A CA 1
ATOM 768 C C . LEU A 1 96 ? -22.570 0.419 15.284 1.00 70.25 96 LEU A C 1
ATOM 770 O O . LEU A 1 96 ? -21.475 0.981 15.222 1.00 70.25 96 LEU A O 1
ATOM 774 N N . ALA A 1 97 ? -23.014 -0.357 14.292 1.00 70.56 97 ALA A N 1
A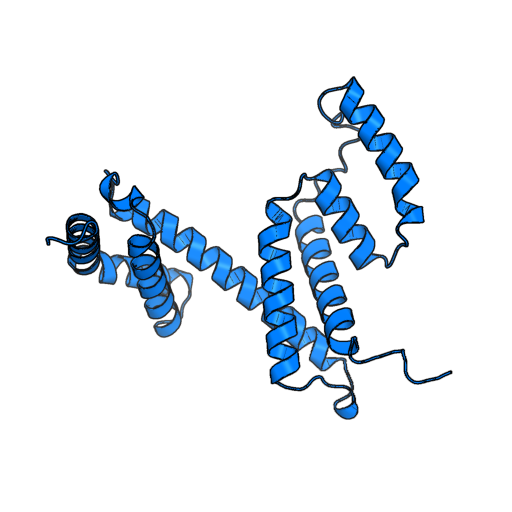TOM 775 C CA . ALA A 1 97 ? -22.232 -0.588 13.094 1.00 70.56 97 ALA A CA 1
ATOM 776 C C . ALA A 1 97 ? -22.194 0.688 12.228 1.00 70.56 97 ALA A C 1
ATOM 778 O O . ALA A 1 97 ? -23.242 1.261 11.925 1.00 70.56 97 ALA A O 1
ATOM 779 N N . PRO A 1 98 ? -21.009 1.115 11.756 1.00 74.00 98 PRO A N 1
ATOM 780 C CA . PRO A 1 98 ? -20.891 2.280 10.883 1.00 74.00 98 PRO A CA 1
ATOM 781 C C . PRO A 1 98 ? -21.651 2.061 9.569 1.00 74.00 98 PRO A C 1
ATOM 783 O O . PRO A 1 98 ? -21.772 0.920 9.099 1.00 74.00 98 PRO A O 1
ATOM 786 N N . SER A 1 99 ? -22.116 3.143 8.943 1.00 80.56 99 SER A N 1
ATOM 787 C CA . SER A 1 99 ? -22.761 3.093 7.625 1.00 80.56 99 SER A CA 1
ATOM 788 C C . SER A 1 99 ? -21.780 2.624 6.534 1.00 80.56 99 SER A C 1
ATOM 790 O O . SER A 1 99 ? -20.562 2.714 6.721 1.00 80.56 99 SER A O 1
ATOM 792 N N . PRO A 1 100 ? -22.256 2.127 5.377 1.00 82.06 100 PRO A N 1
ATOM 793 C CA . PRO A 1 100 ? -21.384 1.745 4.262 1.00 82.06 100 PRO A CA 1
ATOM 794 C C . PRO A 1 100 ? -20.426 2.861 3.814 1.00 82.06 100 PRO A C 1
ATOM 796 O O . PRO A 1 100 ? -19.256 2.599 3.537 1.00 82.06 100 PRO A O 1
ATOM 799 N N . GLU A 1 101 ? -20.891 4.108 3.805 1.00 77.25 101 GLU A N 1
ATOM 800 C CA . GLU A 1 101 ? -20.099 5.285 3.439 1.00 77.25 101 GLU A CA 1
ATOM 801 C C . GLU A 1 101 ? -19.001 5.554 4.476 1.00 77.25 101 GLU A C 1
ATOM 803 O O . GLU A 1 101 ? -17.846 5.797 4.126 1.00 77.25 101 GLU A O 1
ATOM 808 N N . GLN A 1 102 ? -19.334 5.446 5.766 1.00 74.50 102 GLN A N 1
ATOM 809 C CA . GLN A 1 102 ? -18.364 5.586 6.852 1.00 74.50 102 GLN A CA 1
ATOM 810 C C . GLN A 1 102 ? -17.314 4.473 6.809 1.00 74.50 102 GLN A C 1
ATOM 812 O O . GLN A 1 102 ? -16.125 4.741 6.967 1.00 74.50 102 GLN A O 1
ATOM 817 N N . ARG A 1 103 ? -17.722 3.228 6.530 1.00 77.12 103 ARG A N 1
ATOM 818 C CA . ARG A 1 103 ? -16.800 2.093 6.347 1.00 77.12 103 ARG A CA 1
ATOM 819 C C . ARG A 1 103 ? -15.799 2.359 5.227 1.00 77.12 103 ARG A C 1
ATOM 821 O O . ARG A 1 103 ? -14.614 2.081 5.405 1.00 77.12 103 ARG A O 1
ATOM 828 N N . TYR A 1 104 ? -16.262 2.901 4.099 1.00 76.12 104 TYR A N 1
ATOM 829 C CA . TYR A 1 104 ? -15.394 3.264 2.979 1.00 76.12 104 TYR A CA 1
ATOM 830 C C . TYR A 1 104 ? -14.338 4.293 3.405 1.00 76.12 104 TYR A C 1
ATOM 832 O O . TYR A 1 104 ? -13.147 4.052 3.212 1.00 76.12 104 TYR A O 1
ATOM 840 N N . LEU A 1 105 ? -14.758 5.379 4.064 1.00 73.56 105 LEU A N 1
ATOM 841 C CA . LEU A 1 105 ? -13.855 6.435 4.534 1.00 73.56 105 LEU A CA 1
ATOM 842 C C . LEU A 1 105 ? -12.817 5.908 5.538 1.00 73.56 105 LEU A C 1
ATOM 844 O O . LEU A 1 105 ? -11.637 6.255 5.465 1.00 73.56 105 LEU A O 1
ATOM 848 N N . VAL A 1 106 ? -13.235 5.036 6.461 1.00 73.62 106 VAL A N 1
ATOM 849 C CA . VAL A 1 106 ? -12.331 4.396 7.429 1.00 73.62 106 VAL A CA 1
ATOM 850 C C . VAL A 1 106 ? -11.288 3.538 6.713 1.00 73.62 106 VAL A C 1
ATOM 852 O O . VAL A 1 106 ? -10.099 3.651 7.005 1.00 73.62 106 VAL A O 1
ATOM 855 N N . LEU A 1 107 ? -11.705 2.698 5.763 1.00 75.06 107 LEU A N 1
ATOM 856 C CA . LEU A 1 107 ? -10.791 1.845 5.001 1.00 75.06 107 LEU A CA 1
ATOM 857 C C . LEU A 1 107 ? -9.805 2.652 4.152 1.00 75.06 107 LEU A C 1
ATOM 859 O O . LEU A 1 107 ? -8.630 2.290 4.093 1.00 75.06 107 LEU A O 1
ATOM 863 N N . GLU A 1 108 ? -10.261 3.735 3.525 1.00 73.56 108 GLU A N 1
ATOM 864 C CA . GLU A 1 108 ? -9.417 4.656 2.760 1.00 73.56 108 GLU A CA 1
ATOM 865 C C . GLU A 1 108 ? -8.369 5.318 3.662 1.00 73.56 108 GLU A C 1
ATOM 867 O O . GLU A 1 108 ? -7.171 5.198 3.405 1.00 73.56 108 GLU A O 1
ATOM 872 N N . THR A 1 109 ? -8.797 5.873 4.798 1.00 71.88 109 THR A N 1
ATOM 873 C CA . THR A 1 109 ? -7.907 6.499 5.791 1.00 71.88 109 THR A CA 1
ATOM 874 C C . THR A 1 109 ? -6.856 5.514 6.310 1.00 71.88 109 THR A C 1
ATOM 876 O O . THR A 1 109 ? -5.667 5.822 6.402 1.00 71.88 109 THR A O 1
ATOM 879 N N . LEU A 1 110 ? -7.270 4.290 6.647 1.00 70.62 110 LEU A N 1
ATOM 880 C CA . LEU A 1 110 ? -6.353 3.256 7.124 1.00 70.62 110 LEU A CA 1
ATOM 881 C C . LEU A 1 110 ? -5.364 2.824 6.046 1.00 70.62 110 LEU A C 1
ATOM 883 O O . LEU A 1 110 ? -4.209 2.541 6.363 1.00 70.62 110 LEU A O 1
ATOM 887 N N . HIS A 1 111 ? -5.804 2.766 4.790 1.00 71.38 111 HIS A N 1
ATOM 888 C CA . HIS A 1 111 ? -4.932 2.457 3.670 1.00 71.38 111 HIS A CA 1
ATOM 889 C C . HIS A 1 111 ? -3.871 3.543 3.488 1.00 71.38 111 HIS A C 1
ATOM 891 O O . HIS A 1 111 ? -2.688 3.222 3.395 1.00 71.38 111 HIS A O 1
ATOM 897 N N . GLU A 1 112 ? -4.262 4.818 3.526 1.00 69.38 112 GLU A N 1
ATOM 898 C CA . GLU A 1 112 ? -3.331 5.948 3.471 1.00 69.38 112 GLU A CA 1
ATOM 899 C C . GLU A 1 112 ? -2.292 5.873 4.590 1.00 69.38 112 GLU A C 1
ATOM 901 O O . GLU A 1 112 ? -1.090 5.882 4.310 1.00 69.38 112 GLU A O 1
ATOM 906 N N . ILE A 1 113 ? -2.727 5.686 5.841 1.00 69.25 113 ILE A N 1
ATOM 907 C CA . ILE A 1 113 ? -1.820 5.491 6.981 1.00 69.25 113 ILE A CA 1
ATOM 908 C C . ILE A 1 113 ? -0.867 4.324 6.701 1.00 69.25 113 ILE A C 1
ATOM 910 O O . ILE A 1 113 ? 0.346 4.454 6.883 1.00 69.25 113 ILE A O 1
ATOM 914 N N . ASP A 1 114 ? -1.385 3.199 6.207 1.00 71.88 114 ASP A N 1
ATOM 915 C CA . ASP A 1 114 ? -0.590 2.008 5.925 1.00 71.88 114 ASP A CA 1
ATOM 916 C C . ASP A 1 114 ? 0.486 2.230 4.852 1.00 71.88 114 ASP A C 1
ATOM 918 O O . ASP A 1 114 ? 1.583 1.668 4.953 1.00 71.88 114 ASP A O 1
ATOM 922 N N . THR A 1 115 ? 0.202 3.085 3.864 1.00 70.62 115 THR A N 1
ATOM 923 C CA . THR A 1 115 ? 1.171 3.498 2.838 1.00 70.62 115 THR A CA 1
ATOM 924 C C . THR A 1 115 ? 2.196 4.509 3.353 1.00 70.62 115 THR A C 1
ATOM 926 O O . THR A 1 115 ? 3.340 4.501 2.898 1.00 70.62 115 THR A O 1
ATOM 929 N N . LEU A 1 116 ? 1.841 5.349 4.330 1.00 72.06 116 LEU A N 1
ATOM 930 C CA . LEU A 1 116 ? 2.730 6.358 4.914 1.00 72.06 116 LEU A CA 1
ATOM 931 C C . LEU A 1 116 ? 3.685 5.762 5.957 1.00 72.06 116 LEU A C 1
ATOM 933 O O . LEU A 1 116 ? 4.849 6.159 6.022 1.00 72.06 116 LEU A O 1
ATOM 937 N N . LEU A 1 117 ? 3.243 4.757 6.721 1.00 69.81 117 LEU A N 1
ATOM 938 C CA . LEU A 1 117 ? 4.039 4.099 7.765 1.00 69.81 117 LEU A CA 1
ATOM 939 C C . LEU A 1 117 ? 5.443 3.647 7.298 1.00 69.81 117 LEU A C 1
ATOM 941 O O . LEU A 1 117 ? 6.413 3.877 8.031 1.00 69.81 117 LEU A O 1
ATOM 945 N N . PRO A 1 118 ? 5.628 3.017 6.118 1.00 73.31 118 PRO A N 1
ATOM 946 C CA . PRO A 1 118 ? 6.946 2.652 5.598 1.00 73.31 118 PRO A CA 1
ATOM 947 C C . PRO A 1 118 ? 7.927 3.822 5.451 1.00 73.31 118 PRO A C 1
ATOM 949 O O . PRO A 1 118 ? 9.123 3.610 5.656 1.00 73.31 118 PRO A O 1
ATOM 952 N N . HIS A 1 119 ? 7.429 5.024 5.147 1.00 73.56 119 HIS A N 1
ATOM 953 C CA . HIS A 1 119 ? 8.231 6.228 4.904 1.00 73.56 119 HIS A CA 1
ATOM 954 C C . HIS A 1 119 ? 8.733 6.889 6.193 1.00 73.56 119 HIS A C 1
ATOM 956 O O . HIS A 1 119 ? 9.655 7.702 6.152 1.00 73.56 119 HIS A O 1
ATOM 962 N N . LEU A 1 120 ? 8.166 6.526 7.347 1.00 66.62 120 LEU A N 1
ATOM 963 C CA . LEU A 1 120 ? 8.633 7.018 8.636 1.00 66.62 120 LEU A CA 1
ATOM 964 C C . LEU A 1 120 ? 9.963 6.354 9.036 1.00 66.62 120 LEU A C 1
ATOM 966 O O . LEU A 1 120 ? 10.132 5.138 8.842 1.00 66.62 120 LEU A O 1
ATOM 970 N N . PRO A 1 121 ? 10.886 7.104 9.676 1.00 68.38 121 PRO A N 1
ATOM 971 C CA . PRO A 1 121 ? 12.043 6.518 10.335 1.00 68.38 121 PRO A CA 1
ATOM 972 C C . PRO A 1 121 ? 11.608 5.405 11.290 1.00 68.38 121 PRO A C 1
ATOM 974 O O . PRO A 1 121 ? 10.592 5.516 11.977 1.00 68.38 121 PRO A O 1
ATOM 977 N N . ASN A 1 122 ? 12.388 4.323 11.346 1.00 66.94 122 ASN A N 1
ATOM 978 C CA . ASN A 1 122 ? 12.080 3.151 12.168 1.00 66.94 122 ASN A CA 1
ATOM 979 C C . ASN A 1 122 ? 11.644 3.488 13.614 1.00 66.94 122 ASN A C 1
ATOM 981 O O . ASN A 1 122 ? 10.571 3.012 13.994 1.00 66.94 122 ASN A O 1
ATOM 985 N N . PRO A 1 123 ? 12.375 4.326 14.383 1.00 60.69 123 PRO A N 1
ATOM 986 C CA . PRO A 1 123 ? 11.965 4.642 15.749 1.00 60.69 123 PRO A CA 1
ATOM 987 C C . PRO A 1 123 ? 10.600 5.346 15.794 1.00 60.69 123 PRO A C 1
ATOM 989 O O . PRO A 1 123 ? 9.755 4.969 16.601 1.00 60.69 123 PRO A O 1
ATOM 992 N N . VAL A 1 124 ? 10.327 6.286 14.877 1.00 65.62 124 VAL A N 1
ATOM 993 C CA . VAL A 1 124 ? 9.062 7.052 14.837 1.00 65.62 124 V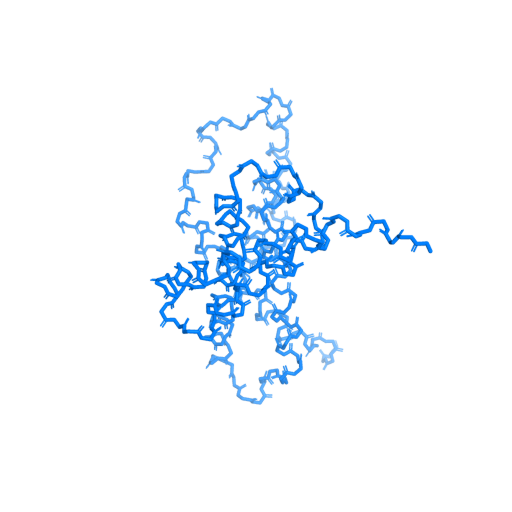AL A CA 1
ATOM 994 C C . VAL A 1 124 ? 7.891 6.117 14.564 1.00 65.62 124 VAL A C 1
ATOM 996 O O . VAL A 1 124 ? 6.874 6.151 15.253 1.00 65.62 124 VAL A O 1
ATOM 999 N N . ARG A 1 125 ? 8.057 5.221 13.585 1.00 68.25 125 ARG A N 1
ATOM 1000 C CA . ARG A 1 125 ? 7.056 4.199 13.273 1.00 68.25 125 ARG A CA 1
ATOM 1001 C C . ARG A 1 125 ? 6.783 3.293 14.474 1.00 68.25 125 ARG A C 1
ATOM 1003 O O . ARG A 1 125 ? 5.633 2.943 14.702 1.00 68.25 125 ARG A O 1
ATOM 1010 N N . GLN A 1 126 ? 7.817 2.878 15.206 1.00 64.56 126 GLN A N 1
ATOM 1011 C CA . GLN A 1 126 ? 7.654 2.016 16.381 1.00 64.56 126 GLN A CA 1
ATOM 1012 C C . GLN A 1 126 ? 6.887 2.724 17.497 1.00 64.56 126 GLN A C 1
ATOM 1014 O O . GLN A 1 126 ? 5.924 2.158 18.001 1.00 64.56 126 GLN A O 1
ATOM 1019 N N . ALA A 1 127 ? 7.260 3.963 17.824 1.00 65.25 127 ALA A N 1
ATOM 1020 C CA . ALA A 1 127 ? 6.554 4.760 18.822 1.00 65.25 127 ALA A CA 1
ATOM 1021 C C . ALA A 1 127 ? 5.083 4.981 18.436 1.00 65.25 127 ALA A C 1
ATOM 1023 O O . ALA A 1 127 ? 4.200 4.784 19.265 1.00 65.25 127 ALA A O 1
ATOM 1024 N N . PHE A 1 128 ? 4.810 5.300 17.164 1.00 66.94 128 PHE A N 1
ATOM 1025 C CA . PHE A 1 128 ? 3.445 5.442 16.658 1.00 66.94 128 PHE A CA 1
ATOM 1026 C C . PHE A 1 128 ? 2.637 4.147 16.805 1.00 66.94 128 PHE A C 1
ATOM 1028 O O . PHE A 1 128 ? 1.541 4.168 17.354 1.00 66.94 128 PHE A O 1
ATOM 1035 N N . LEU A 1 129 ? 3.170 3.011 16.342 1.00 70.00 129 LEU A N 1
ATOM 1036 C CA . LEU A 1 129 ? 2.462 1.729 16.415 1.00 70.00 129 LEU A CA 1
ATOM 1037 C C . LEU A 1 129 ? 2.206 1.299 17.865 1.00 70.00 129 LEU A C 1
ATOM 1039 O O . LEU A 1 129 ? 1.103 0.854 18.164 1.00 70.00 129 LEU A O 1
ATOM 1043 N N . LEU A 1 130 ? 3.182 1.475 18.761 1.00 65.00 130 LEU A N 1
ATOM 1044 C CA . LEU A 1 130 ? 3.030 1.171 20.187 1.00 65.00 130 LEU A CA 1
ATOM 1045 C C . LEU A 1 130 ? 1.984 2.071 20.850 1.00 65.00 130 LEU A C 1
ATOM 1047 O O . LEU A 1 130 ? 1.113 1.563 21.548 1.00 65.00 130 LEU A O 1
ATOM 1051 N N . ALA A 1 131 ? 2.003 3.381 20.580 1.00 64.44 131 ALA A N 1
ATOM 1052 C CA . ALA A 1 131 ? 0.997 4.304 21.105 1.00 64.44 131 ALA A CA 1
ATOM 1053 C C . ALA A 1 131 ? -0.423 3.902 20.678 1.00 64.44 131 ALA A C 1
ATOM 1055 O O . ALA A 1 131 ? -1.346 3.964 21.488 1.00 64.44 131 ALA A O 1
ATOM 1056 N N . GLN A 1 132 ? -0.586 3.431 19.435 1.00 66.81 132 GLN A N 1
ATOM 1057 C CA . GLN A 1 132 ? -1.884 2.978 18.944 1.00 66.81 132 GLN A CA 1
ATOM 1058 C C . GLN A 1 132 ? -2.307 1.620 19.498 1.00 66.81 132 GLN A C 1
ATOM 1060 O O . GLN A 1 132 ? -3.492 1.462 19.741 1.00 66.81 132 GLN A O 1
ATOM 1065 N N . VAL A 1 133 ? -1.385 0.671 19.708 1.00 62.34 133 VAL A N 1
ATOM 1066 C CA . VAL A 1 133 ? -1.689 -0.670 20.253 1.00 62.34 133 VAL A CA 1
ATOM 1067 C C . VAL A 1 133 ? -1.951 -0.638 21.761 1.00 62.34 133 VAL A C 1
ATOM 1069 O O . VAL A 1 133 ? -2.820 -1.346 22.264 1.00 62.34 133 VAL A O 1
ATOM 1072 N N . GLU A 1 134 ? -1.193 0.168 22.501 1.00 61.28 134 GLU A N 1
ATOM 1073 C CA . GLU A 1 134 ? -1.237 0.198 23.968 1.00 61.28 134 GLU A CA 1
ATOM 1074 C C . GLU A 1 134 ? -2.126 1.326 24.517 1.00 61.28 134 GLU A C 1
ATOM 1076 O O . GLU A 1 134 ? -2.370 1.384 25.720 1.00 61.28 134 GLU A O 1
ATOM 1081 N N . GLY A 1 135 ? -2.628 2.226 23.660 1.00 55.84 135 GLY A N 1
ATOM 1082 C CA . GLY A 1 135 ? -3.434 3.379 24.081 1.00 55.84 135 GLY A CA 1
ATOM 1083 C C . GLY A 1 135 ? -2.664 4.371 24.962 1.00 55.84 135 GLY A C 1
ATOM 1084 O O . GLY A 1 135 ? -3.270 5.118 25.730 1.00 55.84 135 GLY A O 1
ATOM 1085 N N . LEU A 1 136 ? -1.328 4.359 24.896 1.00 47.38 136 LEU A N 1
ATOM 1086 C CA . LEU A 1 136 ? -0.475 5.173 25.757 1.00 47.38 136 LEU A CA 1
ATOM 1087 C C . LEU A 1 136 ? -0.534 6.654 25.370 1.00 47.38 136 LEU A C 1
ATOM 1089 O O . LEU A 1 136 ? -0.404 7.026 24.202 1.00 47.38 136 LEU A O 1
ATOM 1093 N N . SER A 1 137 ? -0.667 7.517 26.379 1.00 51.66 137 SER A N 1
ATOM 1094 C CA . SER A 1 137 ? -0.663 8.967 26.201 1.00 51.66 137 SER A CA 1
ATOM 1095 C C . SER A 1 137 ? 0.682 9.465 25.644 1.00 51.66 137 SER A C 1
ATOM 1097 O O . SER A 1 137 ? 1.727 8.894 25.970 1.00 51.66 137 SER A O 1
ATOM 1099 N N . PRO A 1 138 ? 0.700 10.581 24.883 1.00 49.41 138 PRO A N 1
ATOM 1100 C CA . PRO A 1 138 ? 1.928 11.222 24.397 1.00 49.41 138 PRO A CA 1
ATOM 1101 C C . PRO A 1 138 ? 3.029 11.396 25.456 1.00 49.41 138 PRO A C 1
ATOM 1103 O O . PRO A 1 138 ? 4.218 11.277 25.170 1.00 49.41 138 PRO A O 1
ATOM 1106 N N . SER A 1 139 ? 2.633 11.623 26.710 1.00 52.84 139 SER A N 1
ATOM 1107 C CA . SER A 1 139 ? 3.537 11.780 27.852 1.00 52.84 139 SER A CA 1
ATOM 1108 C C . SER A 1 139 ? 4.300 10.510 28.251 1.00 52.84 139 SER A C 1
ATOM 1110 O O . SER A 1 139 ? 5.402 10.620 28.782 1.00 52.84 139 SER A O 1
ATOM 1112 N N . ALA A 1 140 ? 3.760 9.315 28.000 1.00 48.97 140 ALA A N 1
ATOM 1113 C CA . ALA A 1 140 ? 4.358 8.057 28.450 1.00 48.97 140 ALA A CA 1
ATOM 1114 C C . ALA A 1 140 ? 5.576 7.641 27.606 1.00 48.97 140 ALA A C 1
ATOM 1116 O O . ALA A 1 140 ? 6.526 7.059 28.131 1.00 48.97 140 ALA A O 1
ATOM 1117 N N . TRP A 1 141 ? 5.591 7.985 26.314 1.00 46.38 141 TRP A N 1
ATOM 1118 C CA . TRP A 1 141 ? 6.719 7.698 25.422 1.00 46.38 141 TRP A CA 1
ATOM 1119 C C . TRP A 1 141 ? 7.688 8.874 25.252 1.00 46.38 141 TRP A C 1
ATOM 1121 O O . TRP A 1 141 ? 8.783 8.665 24.737 1.00 46.38 141 TRP A O 1
ATOM 1131 N N . ALA A 1 142 ? 7.361 10.073 25.751 1.00 51.69 142 ALA A N 1
ATOM 1132 C CA . ALA A 1 142 ? 8.229 11.254 25.680 1.00 51.69 142 ALA A CA 1
ATOM 1133 C C . ALA A 1 142 ? 9.618 11.029 26.312 1.00 51.69 142 ALA A C 1
ATOM 1135 O O . ALA A 1 142 ? 10.631 11.412 25.735 1.00 51.69 142 ALA A O 1
ATOM 1136 N N . TYR A 1 143 ? 9.689 10.360 27.468 1.00 50.12 143 TYR A N 1
ATOM 1137 C CA . TYR A 1 143 ? 10.958 10.097 28.160 1.00 50.12 143 TYR A CA 1
ATOM 1138 C C . TYR A 1 143 ? 11.833 9.023 27.473 1.00 50.12 143 TYR A C 1
ATOM 1140 O O . TYR A 1 143 ? 13.026 9.271 27.266 1.00 50.12 143 TYR A O 1
ATOM 1148 N N . PRO A 1 144 ? 11.293 7.855 27.063 1.00 46.81 144 PRO A N 1
ATOM 1149 C CA . PRO A 1 144 ? 12.012 6.916 26.200 1.00 46.81 144 PRO A CA 1
ATOM 1150 C C . PRO A 1 144 ? 12.468 7.537 24.869 1.00 46.81 144 PRO A C 1
ATOM 1152 O O . PRO A 1 144 ? 13.578 7.256 24.417 1.00 46.81 144 PRO A O 1
ATOM 1155 N N . TRP A 1 145 ? 11.641 8.401 24.272 1.00 50.66 145 TRP A N 1
ATOM 1156 C CA . TRP A 1 145 ? 11.903 9.071 22.996 1.00 50.66 145 TRP A CA 1
ATOM 1157 C C . TRP A 1 145 ? 13.039 10.095 23.085 1.00 50.66 145 TRP A C 1
ATOM 1159 O O . TRP A 1 145 ? 14.018 9.994 22.351 1.00 50.66 145 TRP A O 1
ATOM 1169 N N . ASP A 1 146 ? 12.981 11.002 24.060 1.00 51.59 146 ASP A N 1
ATOM 1170 C CA . ASP A 1 146 ? 14.022 12.006 24.330 1.00 51.59 146 ASP A CA 1
ATOM 1171 C C . ASP A 1 146 ? 15.363 11.356 24.734 1.00 51.59 146 ASP A C 1
ATOM 1173 O O . ASP A 1 146 ? 16.458 11.862 24.473 1.00 51.59 146 ASP A O 1
ATOM 1177 N N . ARG A 1 147 ? 15.318 10.173 25.360 1.00 48.41 147 ARG A N 1
ATOM 1178 C CA . ARG A 1 147 ? 16.517 9.362 25.617 1.00 48.41 147 ARG A CA 1
ATOM 1179 C C . ARG A 1 147 ? 17.072 8.739 24.325 1.00 48.41 147 ARG A C 1
ATOM 1181 O O . ARG A 1 147 ? 18.289 8.734 24.143 1.00 48.41 147 ARG A O 1
ATOM 1188 N N . ALA A 1 148 ? 16.215 8.231 23.438 1.00 45.53 148 ALA A N 1
ATOM 1189 C CA . ALA A 1 148 ? 16.622 7.653 22.157 1.00 45.53 148 ALA A CA 1
ATOM 1190 C C . ALA A 1 148 ? 17.206 8.710 21.201 1.00 45.53 148 ALA A C 1
ATOM 1192 O O . ALA A 1 148 ? 18.241 8.453 20.592 1.00 45.53 148 ALA A O 1
ATOM 1193 N N . GLU A 1 149 ? 16.615 9.906 21.114 1.00 50.44 149 GLU A N 1
ATOM 1194 C CA . GLU A 1 149 ? 17.132 11.022 20.303 1.00 50.44 149 GLU A CA 1
ATOM 1195 C C . GLU A 1 149 ? 18.531 11.464 20.745 1.00 50.44 149 GLU A C 1
ATOM 1197 O O . GLU A 1 149 ? 19.431 11.586 19.911 1.00 50.44 149 GLU A O 1
ATOM 1202 N N . ARG A 1 150 ? 18.764 11.597 22.058 1.00 56.38 150 ARG A N 1
ATOM 1203 C CA . ARG A 1 150 ? 20.096 11.914 22.603 1.00 56.38 150 ARG A CA 1
ATOM 1204 C C . ARG A 1 150 ? 21.135 10.836 22.293 1.00 56.38 150 ARG A C 1
ATOM 1206 O O . ARG A 1 150 ? 22.271 11.156 21.951 1.00 56.38 150 ARG A O 1
ATOM 1213 N N . LEU A 1 151 ? 20.753 9.561 22.360 1.00 41.78 151 LEU A N 1
ATOM 1214 C CA . LEU A 1 151 ? 21.640 8.449 22.001 1.00 41.78 151 LEU A CA 1
ATOM 1215 C C . LEU A 1 151 ? 21.935 8.402 20.492 1.00 41.78 151 LEU A C 1
ATOM 1217 O O . LEU A 1 151 ? 23.074 8.146 20.106 1.00 41.78 151 LEU A O 1
ATOM 1221 N N . MET A 1 152 ? 20.949 8.697 19.639 1.00 43.94 152 MET A N 1
ATOM 1222 C CA . MET A 1 152 ? 21.130 8.774 18.183 1.00 43.94 152 MET A CA 1
ATOM 1223 C C . MET A 1 152 ? 22.031 9.948 17.772 1.00 43.94 152 MET A C 1
ATOM 1225 O O . MET A 1 152 ? 22.863 9.781 16.881 1.00 43.94 152 MET A O 1
ATOM 1229 N N . GLY A 1 153 ? 21.931 11.094 18.455 1.00 51.09 153 GLY A N 1
ATOM 1230 C CA . GLY A 1 153 ? 22.790 12.261 18.223 1.00 51.09 153 GLY A CA 1
ATOM 1231 C C . GLY A 1 153 ? 24.274 12.021 18.535 1.00 51.09 153 GLY A C 1
ATOM 1232 O O . GLY A 1 153 ? 25.135 12.585 17.866 1.00 51.09 153 GLY A O 1
ATOM 1233 N N . HIS A 1 154 ? 24.588 11.151 19.501 1.00 48.97 154 HIS A N 1
ATOM 1234 C CA . HIS A 1 154 ? 25.973 10.842 19.881 1.00 48.97 154 HIS A CA 1
ATOM 1235 C C . HIS A 1 154 ? 26.605 9.674 19.111 1.00 48.97 154 HIS A C 1
ATOM 1237 O O . HIS A 1 154 ? 27.829 9.585 19.057 1.00 48.97 154 HIS A O 1
ATOM 1243 N N . LEU A 1 155 ? 25.806 8.774 18.528 1.00 38.03 155 LEU A N 1
ATOM 1244 C CA . LEU A 1 155 ? 26.306 7.516 17.954 1.00 38.03 155 LEU A CA 1
ATOM 1245 C C . LEU A 1 155 ? 26.089 7.388 16.440 1.00 38.03 155 LEU A C 1
ATOM 1247 O O . LEU A 1 155 ? 26.561 6.424 15.838 1.00 38.03 155 LEU A O 1
ATOM 1251 N N . GLY A 1 156 ? 25.355 8.311 15.807 1.00 48.56 156 GLY A N 1
ATOM 1252 C CA . GLY A 1 156 ? 24.982 8.248 14.384 1.00 48.56 156 GLY A CA 1
ATOM 1253 C C . GLY A 1 156 ? 24.005 7.111 14.033 1.00 48.56 156 GLY A C 1
ATOM 1254 O O . GLY A 1 156 ? 23.294 7.192 13.036 1.00 48.56 156 GLY A O 1
ATOM 1255 N N . SER A 1 157 ? 23.926 6.065 14.863 1.00 50.16 157 SER A N 1
ATOM 1256 C CA . SER A 1 157 ? 22.960 4.964 14.826 1.00 50.16 157 SER A CA 1
ATOM 1257 C C . SER A 1 157 ? 22.827 4.323 16.216 1.00 50.16 157 SER A C 1
ATOM 1259 O O . SER A 1 157 ? 23.700 4.481 17.069 1.00 50.16 157 SER A O 1
ATOM 1261 N N . LEU A 1 158 ? 21.729 3.603 16.467 1.00 42.19 158 LEU A N 1
ATOM 1262 C CA . LEU A 1 158 ? 21.494 2.945 17.755 1.00 42.19 158 LEU A CA 1
ATOM 1263 C C . LEU A 1 158 ? 22.347 1.658 17.875 1.00 42.19 158 LEU A C 1
ATOM 1265 O O . LEU A 1 158 ? 22.326 0.848 16.943 1.00 42.19 158 LEU A O 1
ATOM 1269 N N . PRO A 1 159 ? 23.052 1.411 18.999 1.00 42.66 159 PRO A N 1
ATOM 1270 C CA . PRO A 1 159 ? 23.820 0.183 19.202 1.00 42.66 159 PRO A CA 1
ATOM 1271 C C . PRO A 1 159 ? 22.941 -1.068 19.066 1.00 42.66 159 PRO A C 1
ATOM 1273 O O . PRO A 1 159 ? 21.839 -1.073 19.617 1.00 42.66 159 PRO A O 1
ATOM 1276 N N . PRO A 1 160 ? 23.417 -2.162 18.442 1.00 45.62 160 PRO A N 1
ATOM 1277 C CA . PRO A 1 160 ? 22.631 -3.385 18.244 1.00 45.62 160 PRO A CA 1
ATOM 1278 C C . PRO A 1 160 ? 22.041 -3.988 19.529 1.00 45.62 160 PRO A C 1
ATOM 1280 O O . PRO A 1 160 ? 21.000 -4.626 19.477 1.00 45.62 160 PRO A O 1
ATOM 1283 N N . ALA A 1 161 ? 22.681 -3.762 20.681 1.00 42.75 161 ALA A N 1
ATOM 1284 C CA . ALA A 1 161 ? 22.215 -4.226 21.991 1.00 42.75 161 ALA A CA 1
ATOM 1285 C C . ALA A 1 161 ? 21.037 -3.411 22.569 1.00 42.75 161 ALA A C 1
ATOM 1287 O O . ALA A 1 161 ? 20.340 -3.892 23.456 1.00 42.75 161 ALA A O 1
ATOM 1288 N N . LEU A 1 162 ? 20.827 -2.182 22.084 1.00 40.09 162 LEU A N 1
ATOM 1289 C CA . LEU A 1 162 ? 19.682 -1.318 22.409 1.00 40.09 162 LEU A CA 1
ATOM 1290 C C . LEU A 1 162 ? 18.682 -1.236 21.252 1.00 40.09 162 LEU A C 1
ATOM 1292 O O . LEU A 1 162 ? 17.567 -0.745 21.425 1.00 40.09 162 LEU A O 1
ATOM 1296 N N . ALA A 1 163 ? 19.077 -1.686 20.059 1.00 41.69 163 ALA A N 1
ATOM 1297 C CA . ALA A 1 163 ? 18.164 -1.876 18.953 1.00 41.69 163 ALA A CA 1
ATOM 1298 C C . ALA A 1 163 ? 17.187 -2.974 19.373 1.00 41.69 163 ALA A C 1
ATOM 1300 O O . ALA A 1 163 ? 17.595 -4.111 19.603 1.00 41.69 163 ALA A O 1
ATOM 1301 N N . MET A 1 164 ? 15.909 -2.610 19.517 1.00 39.72 164 MET A N 1
ATOM 1302 C CA . MET A 1 164 ? 14.841 -3.540 19.888 1.00 39.72 164 MET A CA 1
ATOM 1303 C C . MET A 1 164 ? 15.003 -4.853 19.098 1.00 39.72 164 MET A C 1
ATOM 1305 O O . MET A 1 164 ? 15.090 -4.794 17.863 1.00 39.72 164 MET A O 1
ATOM 1309 N N . PRO A 1 165 ? 15.103 -6.014 19.773 1.00 39.97 165 PRO A N 1
ATOM 1310 C CA . PRO A 1 165 ? 15.515 -7.258 19.139 1.00 39.97 165 PRO A CA 1
ATOM 1311 C C . PRO A 1 165 ? 14.547 -7.628 18.012 1.00 39.97 165 PRO A C 1
ATOM 1313 O O . PRO A 1 165 ? 13.339 -7.650 18.200 1.00 39.97 165 PRO A O 1
ATOM 1316 N N . THR A 1 166 ? 15.103 -7.851 16.818 1.00 42.09 166 THR A N 1
ATOM 1317 C CA . THR A 1 166 ? 14.493 -8.408 15.592 1.00 42.09 166 THR A CA 1
ATOM 1318 C C . THR A 1 166 ? 12.960 -8.568 15.572 1.00 42.09 166 THR A C 1
ATOM 1320 O O . THR A 1 166 ? 12.431 -9.675 15.485 1.00 42.09 166 THR A O 1
ATOM 1323 N N . LEU A 1 167 ? 12.242 -7.444 15.518 1.00 40.47 167 LEU A N 1
ATOM 1324 C CA . LEU A 1 167 ? 10.791 -7.356 15.305 1.00 40.47 167 LEU A CA 1
ATOM 1325 C C . LEU A 1 167 ? 10.434 -7.573 13.821 1.00 40.47 167 LEU A C 1
ATOM 1327 O O . LEU A 1 167 ? 9.918 -6.683 13.155 1.00 40.47 167 LEU A O 1
ATOM 1331 N N . GLY A 1 168 ? 10.767 -8.715 13.223 1.00 41.66 168 GLY A N 1
ATOM 1332 C CA . GLY A 1 168 ? 10.362 -9.000 11.835 1.00 41.66 168 GLY A CA 1
ATOM 1333 C C . GLY A 1 168 ? 8.894 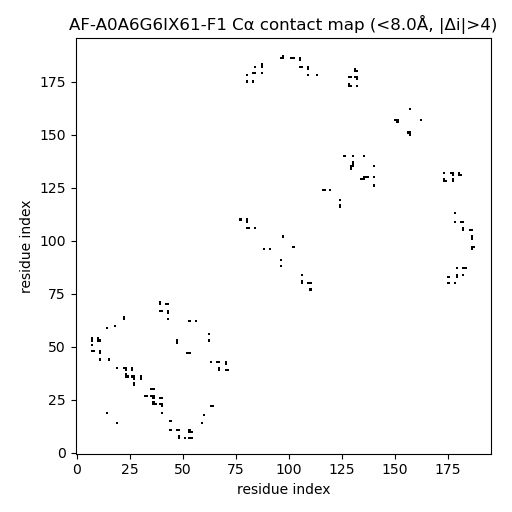-9.427 11.745 1.00 41.66 168 GLY A C 1
ATOM 1334 O O . GLY A 1 168 ? 8.107 -8.879 10.976 1.00 41.66 168 GLY A O 1
ATOM 1335 N N . ARG A 1 169 ? 8.530 -10.403 12.584 1.00 38.62 169 ARG A N 1
ATOM 1336 C CA . ARG A 1 169 ? 7.204 -11.040 12.632 1.00 38.62 169 ARG A CA 1
ATOM 1337 C C . ARG A 1 169 ? 6.257 -10.327 13.600 1.00 38.62 169 ARG A C 1
ATOM 1339 O O . ARG A 1 169 ? 5.093 -10.117 13.272 1.00 38.62 169 ARG A O 1
ATOM 1346 N N . GLU A 1 170 ? 6.786 -9.887 14.740 1.00 45.47 170 GLU A N 1
ATOM 1347 C CA . GLU A 1 170 ? 6.077 -9.070 15.735 1.00 45.47 170 GLU A CA 1
ATOM 1348 C C . GLU A 1 170 ? 5.652 -7.721 15.146 1.00 45.47 170 GLU A C 1
ATOM 1350 O O . GLU A 1 170 ? 4.490 -7.363 15.243 1.00 45.47 170 GLU A O 1
ATOM 1355 N N . ARG A 1 171 ? 6.492 -7.068 14.332 1.00 54.62 171 ARG A N 1
ATOM 1356 C 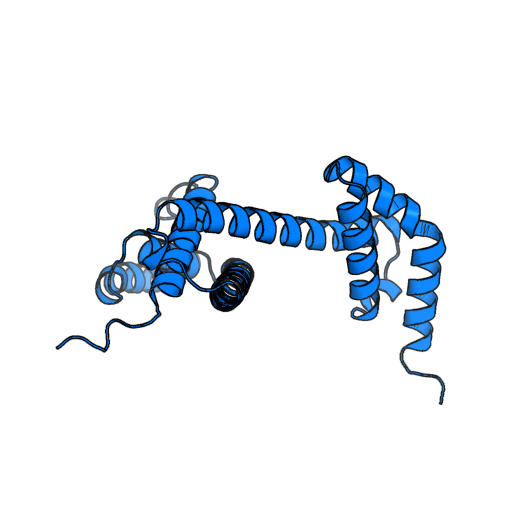CA . ARG A 1 171 ? 6.125 -5.820 13.637 1.00 54.62 171 ARG A CA 1
ATOM 1357 C C . ARG A 1 171 ? 4.938 -5.959 12.689 1.00 54.62 171 ARG A C 1
ATOM 1359 O O . ARG A 1 171 ? 4.202 -4.998 12.495 1.00 54.62 171 ARG A O 1
ATOM 1366 N N . GLN A 1 172 ? 4.746 -7.127 12.076 1.00 55.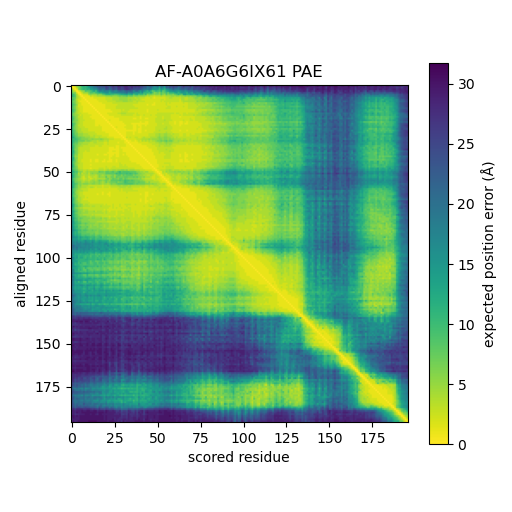34 172 GLN A N 1
ATOM 1367 C CA . GLN A 1 172 ? 3.576 -7.375 11.232 1.00 55.34 172 GLN A CA 1
ATOM 1368 C C . GLN A 1 172 ? 2.312 -7.587 12.081 1.00 55.34 172 GLN A C 1
ATOM 1370 O O . GLN A 1 172 ? 1.235 -7.143 11.682 1.00 55.34 172 GLN A O 1
ATOM 1375 N N . LEU A 1 173 ? 2.445 -8.213 13.256 1.00 57.00 173 LEU A N 1
ATOM 1376 C CA . LEU A 1 173 ? 1.369 -8.373 14.238 1.00 57.00 173 LEU A CA 1
ATOM 1377 C C . LEU A 1 173 ? 1.000 -7.035 14.892 1.00 57.00 173 LEU A C 1
ATOM 1379 O O . LEU A 1 173 ? -0.183 -6.716 14.940 1.00 57.00 173 LEU A O 1
ATOM 1383 N N . ASP A 1 174 ? 1.977 -6.225 15.294 1.00 66.25 174 ASP A N 1
ATOM 1384 C CA . ASP A 1 174 ? 1.776 -4.901 15.891 1.00 66.25 174 ASP A CA 1
ATOM 1385 C C . ASP A 1 174 ? 1.192 -3.919 14.883 1.00 66.25 174 ASP A C 1
ATOM 1387 O O . ASP A 1 174 ? 0.255 -3.200 15.200 1.00 66.25 174 ASP A O 1
ATOM 1391 N N . ARG A 1 175 ? 1.652 -3.949 13.624 1.00 67.94 175 ARG A N 1
ATOM 1392 C CA . ARG A 1 175 ? 1.036 -3.186 12.527 1.00 67.94 175 ARG A CA 1
ATOM 1393 C C . ARG A 1 175 ? -0.4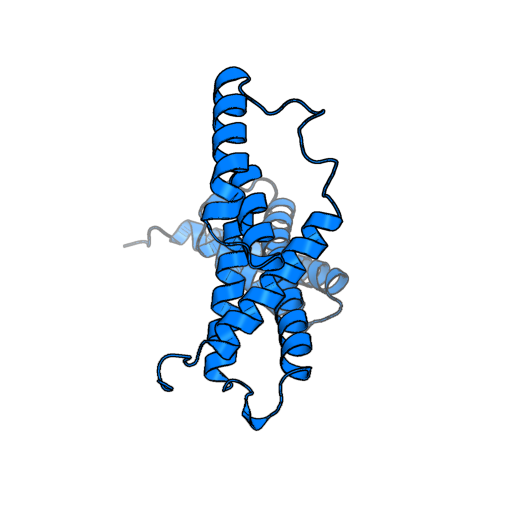15 -3.603 12.302 1.00 67.94 175 ARG A C 1
ATOM 1395 O O . ARG A 1 175 ? -1.281 -2.741 12.222 1.00 67.94 175 ARG A O 1
ATOM 1402 N N . ARG A 1 176 ? -0.706 -4.909 12.227 1.00 66.31 176 ARG A N 1
ATOM 1403 C CA . ARG A 1 176 ? -2.085 -5.402 12.054 1.00 66.31 176 ARG A CA 1
ATOM 1404 C C . ARG A 1 176 ? -2.967 -5.031 13.250 1.00 66.31 176 ARG A C 1
ATOM 1406 O O . ARG A 1 176 ? -4.114 -4.652 13.043 1.00 66.31 176 ARG A O 1
ATOM 1413 N N . ARG A 1 177 ? -2.446 -5.113 14.480 1.00 70.19 177 ARG A N 1
ATOM 1414 C CA . ARG A 1 177 ? -3.148 -4.710 15.710 1.00 70.19 177 ARG A CA 1
ATOM 1415 C C . ARG A 1 177 ? -3.395 -3.203 15.754 1.00 70.19 177 ARG A C 1
ATOM 1417 O O . ARG A 1 177 ? -4.534 -2.812 15.971 1.00 70.19 177 ARG A O 1
ATOM 1424 N N . ALA A 1 178 ? -2.388 -2.383 15.458 1.00 66.06 178 ALA A N 1
ATOM 1425 C CA . ALA A 1 178 ? -2.507 -0.928 15.392 1.00 66.06 178 ALA A CA 1
ATOM 1426 C C . ALA A 1 178 ? -3.539 -0.498 14.346 1.00 66.06 178 ALA A C 1
ATOM 1428 O O . ALA A 1 178 ? -4.405 0.316 14.638 1.00 66.06 178 ALA A O 1
ATOM 1429 N N . LEU A 1 179 ? -3.493 -1.082 13.143 1.00 67.19 179 LEU A N 1
ATOM 1430 C CA . LEU A 1 179 ? -4.475 -0.805 12.094 1.00 67.19 179 LEU A CA 1
ATOM 1431 C C . LEU A 1 179 ? -5.878 -1.233 12.515 1.00 67.19 179 LEU A C 1
ATOM 1433 O O . LEU A 1 179 ? -6.815 -0.482 12.291 1.00 67.19 179 LEU A O 1
ATOM 1437 N N . LYS A 1 180 ? -6.026 -2.394 13.169 1.00 68.31 180 LYS A N 1
ATOM 1438 C CA . LYS A 1 180 ? -7.312 -2.839 13.723 1.00 68.31 180 LYS A CA 1
ATOM 1439 C C . LYS A 1 180 ? -7.838 -1.860 14.778 1.00 68.31 180 LYS A C 1
ATOM 1441 O O . LYS A 1 180 ? -9.025 -1.555 14.783 1.00 68.31 180 LYS A O 1
ATOM 1446 N N . GLN A 1 181 ? -6.970 -1.355 15.648 1.00 68.44 181 GLN A N 1
ATOM 1447 C CA . GLN A 1 181 ? -7.349 -0.424 16.706 1.00 68.44 181 GLN A CA 1
ATOM 1448 C C . GLN A 1 181 ? -7.687 0.965 16.158 1.00 68.44 181 GLN A C 1
ATOM 1450 O O . GLN A 1 181 ? -8.703 1.528 16.545 1.00 68.44 181 GLN A O 1
ATOM 1455 N N . LEU A 1 182 ? -6.928 1.467 15.182 1.00 65.69 182 LEU A N 1
ATOM 1456 C CA . LEU A 1 182 ? -7.281 2.664 14.416 1.00 65.69 182 LEU A CA 1
ATOM 1457 C C . LEU A 1 182 ? -8.620 2.491 13.692 1.00 65.69 182 LEU A C 1
ATOM 1459 O O . LEU A 1 182 ? -9.443 3.397 13.717 1.00 65.69 182 LEU A O 1
ATOM 1463 N N . ALA A 1 183 ? -8.877 1.317 13.109 1.00 65.44 183 ALA A N 1
ATOM 1464 C CA . ALA A 1 183 ? -10.162 0.992 12.495 1.00 65.44 183 ALA A CA 1
ATOM 1465 C C . ALA A 1 183 ? -11.316 1.127 13.487 1.00 65.44 183 ALA A C 1
ATOM 1467 O O . ALA A 1 183 ? -12.334 1.731 13.166 1.00 65.44 183 ALA A O 1
ATOM 1468 N N . LEU A 1 184 ? -11.146 0.579 14.692 1.00 65.69 184 LEU A N 1
ATOM 1469 C CA . LEU A 1 184 ? -12.136 0.669 15.762 1.00 65.69 184 LEU A CA 1
ATOM 1470 C C . LEU A 1 184 ? -12.309 2.112 16.252 1.00 65.69 184 LEU A C 1
ATOM 1472 O O . LEU A 1 184 ? -13.438 2.553 16.429 1.00 65.69 184 LEU A O 1
ATOM 1476 N N . LEU A 1 185 ? -11.222 2.866 16.431 1.00 64.75 185 LEU A N 1
ATOM 1477 C CA . LEU A 1 185 ? -11.271 4.269 16.855 1.00 64.75 185 LEU A C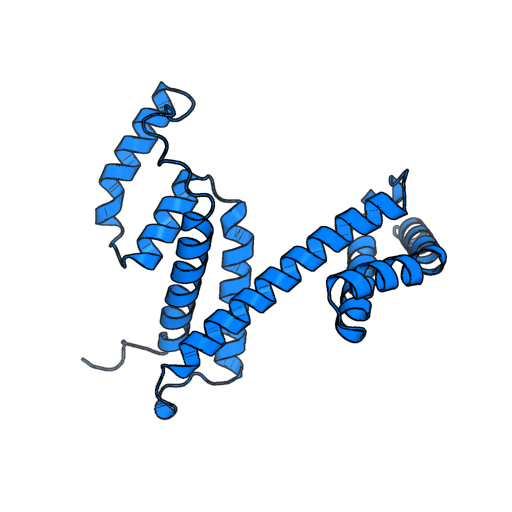A 1
ATOM 1478 C C . LEU A 1 185 ? -11.974 5.161 15.826 1.00 64.75 185 LEU A C 1
ATOM 1480 O O . LEU A 1 185 ? -12.773 6.010 16.204 1.00 64.75 185 LEU A O 1
ATOM 1484 N N . LEU A 1 186 ? -11.709 4.956 14.535 1.00 61.41 186 LEU A N 1
ATOM 1485 C CA . LEU A 1 186 ? -12.340 5.716 13.457 1.00 61.41 186 LEU A CA 1
ATOM 1486 C C . LEU A 1 186 ? -13.802 5.292 13.237 1.00 61.41 186 LEU A C 1
ATOM 1488 O O . LEU A 1 186 ? -14.646 6.148 12.994 1.00 61.41 186 LEU A O 1
ATOM 1492 N N . ALA A 1 187 ? -14.125 4.000 13.377 1.00 59.19 187 ALA A N 1
ATOM 1493 C CA . ALA A 1 187 ? -15.499 3.494 13.285 1.00 59.19 187 ALA A CA 1
ATOM 1494 C C . ALA A 1 187 ? -16.381 3.960 14.456 1.00 59.19 187 ALA A C 1
ATOM 1496 O O . ALA A 1 187 ? -17.535 4.316 14.249 1.00 59.19 187 ALA A O 1
ATOM 1497 N N . ASN A 1 188 ? -15.819 4.022 15.666 1.00 57.94 188 ASN A N 1
ATOM 1498 C CA . ASN A 1 188 ? -16.490 4.548 16.859 1.00 57.94 188 ASN A CA 1
ATOM 1499 C C . ASN A 1 188 ? -16.370 6.083 16.976 1.00 57.94 188 ASN A C 1
ATOM 1501 O O . ASN A 1 188 ? -16.878 6.681 17.921 1.00 57.94 188 ASN A O 1
ATOM 1505 N N . GLY A 1 189 ? -15.696 6.728 16.016 1.00 49.31 189 GLY A N 1
ATOM 1506 C CA . GLY A 1 189 ? -15.418 8.164 15.968 1.00 49.31 189 GLY A CA 1
ATOM 1507 C C . GLY A 1 189 ? -16.622 9.044 15.627 1.00 49.31 189 GLY A C 1
ATOM 1508 O O . GLY A 1 189 ? -16.498 10.269 15.637 1.00 49.31 189 GLY A O 1
ATOM 1509 N N . CYS A 1 190 ? -17.807 8.467 15.406 1.00 37.22 190 CYS A N 1
ATOM 1510 C CA . CYS A 1 190 ? -19.059 9.206 15.547 1.00 37.22 190 CYS A CA 1
ATOM 1511 C C . CYS A 1 190 ? -19.372 9.440 17.039 1.00 37.22 190 CYS A C 1
ATOM 1513 O O . CYS A 1 190 ? -20.248 8.814 17.616 1.00 37.22 190 CYS A O 1
ATOM 1515 N N . CYS A 1 191 ? -18.658 10.427 17.596 1.00 30.27 191 CYS A N 1
ATOM 1516 C CA . CYS A 1 191 ? -18.946 11.219 18.798 1.00 30.27 191 CYS A CA 1
ATOM 1517 C C . CYS A 1 191 ? -18.888 10.524 20.181 1.00 30.27 191 CYS A C 1
ATOM 1519 O O . CYS A 1 191 ? -19.804 9.797 20.554 1.00 30.27 191 CYS A O 1
ATOM 1521 N N . PRO A 1 192 ? -17.961 10.965 21.058 1.00 36.28 192 PRO A N 1
ATOM 1522 C CA . PRO A 1 192 ? -18.227 11.123 22.480 1.00 36.28 192 PRO A CA 1
ATOM 1523 C C . PRO A 1 192 ? -18.175 12.617 22.849 1.00 36.28 192 PRO A C 1
ATOM 1525 O O . PRO A 1 192 ? -17.447 13.026 23.744 1.00 36.28 192 PRO A O 1
ATOM 1528 N N . MET A 1 193 ? -18.903 13.464 22.116 1.00 35.12 193 MET A N 1
ATOM 1529 C CA . MET A 1 193 ? -19.139 14.872 22.483 1.00 35.12 193 MET A CA 1
ATOM 1530 C C . MET A 1 193 ? -20.635 15.219 22.518 1.00 35.12 193 MET A C 1
ATOM 1532 O O . MET A 1 193 ? -21.037 16.355 22.289 1.00 35.12 193 MET A O 1
ATOM 1536 N N . ALA A 1 194 ? -21.472 14.234 22.839 1.00 34.84 194 ALA A N 1
ATOM 1537 C CA . ALA A 1 194 ? -22.872 14.457 23.182 1.00 34.84 194 ALA A CA 1
ATOM 1538 C C . ALA A 1 194 ? -23.316 13.516 24.313 1.00 34.84 194 ALA A C 1
ATOM 1540 O O . ALA A 1 194 ? -24.243 12.734 24.146 1.00 34.84 194 ALA A O 1
ATOM 1541 N N . ALA A 1 195 ? -22.631 13.578 25.456 1.00 33.28 195 ALA A N 1
ATOM 1542 C CA . ALA A 1 195 ? -23.199 13.233 26.759 1.00 33.28 195 ALA A CA 1
ATOM 1543 C C . ALA A 1 195 ? -22.303 13.800 27.878 1.00 33.28 195 ALA A C 1
ATOM 1545 O O . ALA A 1 195 ? -21.237 13.244 28.139 1.00 33.28 195 ALA A O 1
ATOM 1546 N N . CYS A 1 196 ? -22.813 14.857 28.525 1.00 32.97 196 CYS A N 1
ATOM 1547 C CA . CYS A 1 196 ? -22.308 15.599 29.695 1.00 32.97 196 CYS A CA 1
ATOM 1548 C C . CYS A 1 196 ? -21.280 16.711 29.448 1.00 32.97 196 CYS A C 1
ATOM 1550 O O . CYS A 1 196 ? -20.138 16.423 29.035 1.00 32.97 196 CYS A O 1
#

InterPro domains:
  IPR007627 RNA polymerase sigma-70 region 2 [PF04542] (15-80)
  IPR013325 RNA polymerase sigma factor, region 2 [SSF88946] (10-100)
  IPR014284 RNA polymerase sigma-70-like domain [TIGR02937] (11-138)
  IPR039425 RNA polymerase sigma-70-like [PTHR43133] (9-138)

Mean predicted aligned error: 12.66 Å

Radius of gyration: 22.08 Å; Cα contacts (8 Å, |Δi|>4): 104; chains: 1; bounding box: 53×38×61 Å

Solvent-accessible surface area (backbone atoms only — not comparable to full-atom values): 11357 Å² total; per-residue (Å²): 130,87,59,97,51,52,70,56,55,52,53,51,50,53,48,45,76,76,38,42,70,60,48,24,55,56,37,24,74,74,67,76,35,66,66,64,14,47,52,50,41,50,54,38,55,56,52,47,76,79,34,77,67,64,82,70,51,88,48,61,67,64,49,51,51,52,53,35,49,52,54,50,52,53,51,53,50,51,53,52,50,50,51,48,44,52,62,52,53,74,74,50,58,75,95,70,53,63,52,74,69,55,48,50,53,46,53,50,52,52,46,52,50,61,66,48,49,76,77,42,58,69,70,59,40,49,54,52,36,47,33,50,60,68,70,52,55,78,73,72,51,46,62,65,46,58,52,48,53,56,47,33,73,75,57,82,49,72,55,76,90,73,40,76,76,85,57,70,67,58,46,54,51,44,49,52,46,17,53,42,42,50,47,50,52,55,54,60,55,79,64,94,82,86,79,134

Secondary structure (DSSP, 8-state):
---TTHHHHHHHHHHHHHHHHHHHHHHHHHHS-HHHHHHHHHHHHHHHHT-GGGGG-SSHHHHHHHHHHHHHHHHHHHHHHHHHHHHHHTTS-GGGPPPHHHHHHHHHHHHHHHHHGGGS-HHHHHHHHHHHHH---HHHHHHHHHHHHHHHHHHSS--TTTS-TT-SSHHHHHHHHHHHHHHHHHHTTS-SSS--

Foldseek 3Di:
DPDPCVVLVVLLVVLCVPCLVVQLVVQCVVVVDNVVSNVLSVVLSVVSSVDPCSVVDPPSVVVSCVSSVVSVVLVVVLVLLLVLLVVLQVPDPPVLFFDPVLLVVLSVVLSVVVVCLVVDDPVVSVVLLCCLLVVDDPVVCPVVVVVVVVCCVVPVDDPPVPPDPDCPPVVVVSSSSSSSSSSVCSSNVPDPPPDD

pLDDT: mean 71.56, std 18.18, range [30.27, 96.69]

Sequence (196 aa):
MPSVDAPLHAAVSDLYQHHHGWLQGSLRRRLGCHEQAADLAQDTFTRLLDSRRVLEAREPRAYLATVAKGQMINWFQRQSLERAYLEALASIPEELAPSPEQRYLVLETLHEIDTLLPHLPNPVRQAFLLAQVEGLSPSAWAYPWDRAERLMGHLGSLPPALAMPTLGRERQLDRRRALKQLALLLANGCCPMAAC